Protein AF-0000000070181376 (afdb_homodimer)

Nearest PDB structures (foldseek):
  5iwz-assembly1_A  TM=5.258E-01  e=1.383E-08  Mus musculus
  4het-assembly1_A  TM=5.469E-01  e=3.187E+00  Bacteroides thetaiotaomicron VPI-5482
  6uz7-assembly1_Bo  TM=4.621E-01  e=2.803E+00  Kluyveromyces lactis
  8c3a-assembly2_CJ  TM=4.695E-01  e=4.684E+00  Candida albicans
  6xu8-assembly1_Co  TM=4.055E-01  e=6.456E+00  Drosophila melanogaster

Sequence (202 aa):
MTS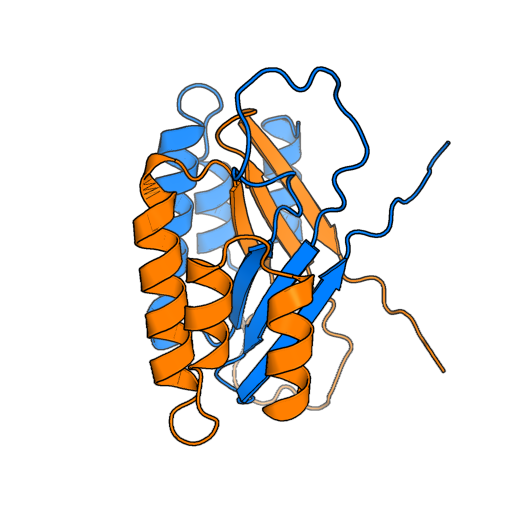EKQRRELAIQWFPMDFVSSAFKQIKDSEFETDCRKFLNQVNGMLGDKRRVFTYPCLSAALDKHELQMPADENLEECWIDFNVGSKSISFYVAADDEVGMTSEKQRRELAIQWFPMDFVSSAFKQIKDSEFETDCRKFLNQVNGMLGDKRRVFTYPCLSAALDKHELQMPADENLEECWIDFNVGSKSISFYVAADDEVG

pLDDT: mean 73.56, std 19.59, range [28.58, 95.44]

Structure (mmCIF, N/CA/C/O backbone):
data_AF-0000000070181376-model_v1
#
loop_
_entity.id
_entity.type
_entity.pdbx_description
1 polymer 'Synaptonemal complex protein 2'
#
loop_
_atom_site.group_PDB
_atom_site.id
_atom_site.type_symbol
_atom_site.label_atom_id
_atom_site.label_alt_id
_atom_site.label_comp_id
_atom_site.label_asym_id
_atom_site.label_entity_id
_atom_site.label_seq_id
_atom_site.pdbx_PDB_ins_code
_atom_site.Cartn_x
_atom_site.Cartn_y
_atom_site.Cartn_z
_atom_site.occupancy
_atom_site.B_iso_or_equiv
_atom_site.auth_seq_id
_atom_site.auth_comp_id
_atom_site.auth_asym_id
_atom_site.auth_atom_id
_atom_site.pdbx_PDB_model_num
ATOM 1 N N . MET A 1 1 ? -3.914 11.898 12.922 1 59.09 1 MET A N 1
ATOM 2 C CA . MET A 1 1 ? -3.074 12.805 12.141 1 59.09 1 MET A CA 1
AT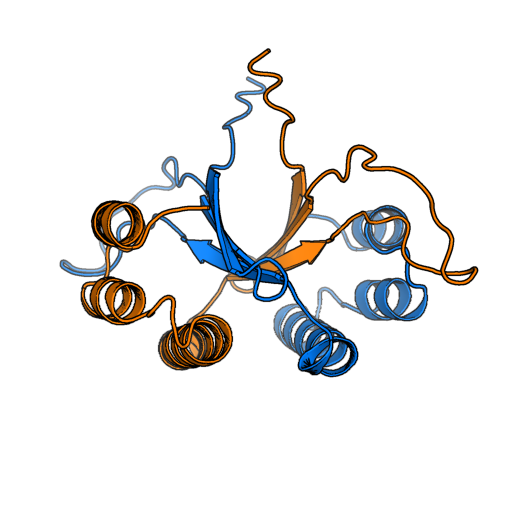OM 3 C C . MET A 1 1 ? -1.716 12.992 12.805 1 59.09 1 MET A C 1
ATOM 5 O O . MET A 1 1 ? -1.64 13.281 14 1 59.09 1 MET A O 1
ATOM 9 N N . THR A 1 2 ? -0.774 12.359 12.266 1 72.44 2 THR A N 1
ATOM 10 C CA . THR A 1 2 ? 0.521 12.492 12.922 1 72.44 2 THR A CA 1
ATOM 11 C C . THR A 1 2 ? 1.106 13.883 12.68 1 72.44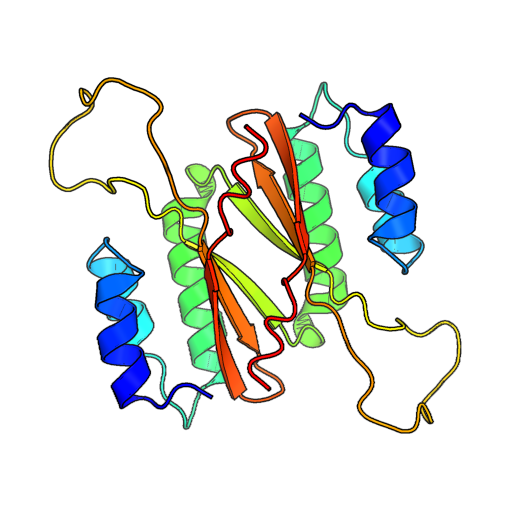 2 THR A C 1
ATOM 13 O O . THR A 1 2 ? 1.082 14.391 11.562 1 72.44 2 THR A O 1
ATOM 16 N N . SER A 1 3 ? 1.291 14.641 13.797 1 77.25 3 SER A N 1
ATOM 17 C CA . SER A 1 3 ? 1.948 15.945 13.719 1 77.25 3 SER A CA 1
ATOM 18 C C . SER A 1 3 ? 3.301 15.844 13.023 1 77.25 3 SER A C 1
ATOM 20 O O . SER A 1 3 ? 3.844 14.742 12.867 1 77.25 3 SER A O 1
ATOM 22 N N . GLU A 1 4 ? 3.693 17.047 12.555 1 78.62 4 GLU A N 1
ATOM 23 C CA . GLU A 1 4 ? 5.012 17.094 11.93 1 78.62 4 GLU A CA 1
ATOM 24 C C . GLU A 1 4 ? 6.086 16.531 12.859 1 78.62 4 GLU A C 1
ATOM 26 O O . GLU A 1 4 ? 6.988 15.82 12.414 1 78.62 4 GLU A O 1
ATOM 31 N N . LYS A 1 5 ? 6.062 16.953 14.211 1 80.12 5 LYS A N 1
ATOM 32 C CA . LYS A 1 5 ? 7.039 16.453 15.172 1 80.12 5 LYS A CA 1
ATOM 33 C C . LYS A 1 5 ? 6.969 14.93 15.281 1 80.12 5 LYS A C 1
ATOM 35 O O . LYS A 1 5 ? 7.996 14.258 15.289 1 80.12 5 LYS A O 1
ATOM 40 N N . GLN A 1 6 ? 5.848 14.383 15.328 1 82.38 6 GLN A N 1
ATOM 41 C CA . GLN A 1 6 ? 5.652 12.938 15.414 1 82.38 6 GLN A CA 1
ATOM 42 C C . GLN A 1 6 ? 6.172 12.234 14.164 1 82.38 6 GLN A C 1
ATOM 44 O O . GLN A 1 6 ? 6.77 11.164 14.258 1 82.38 6 GLN A O 1
ATOM 49 N N . ARG A 1 7 ? 5.984 12.93 13.102 1 84.62 7 ARG A N 1
ATOM 50 C CA . ARG A 1 7 ? 6.434 12.328 11.852 1 84.62 7 ARG A CA 1
ATOM 51 C C . ARG A 1 7 ? 7.953 12.203 11.812 1 84.62 7 ARG A C 1
ATOM 53 O O . ARG A 1 7 ? 8.484 11.219 11.289 1 84.62 7 ARG A O 1
ATOM 60 N N . ARG A 1 8 ? 8.648 13.164 12.367 1 83.25 8 ARG A N 1
ATOM 61 C CA . ARG A 1 8 ? 10.102 13.109 12.414 1 83.25 8 ARG A CA 1
ATOM 62 C C . ARG A 1 8 ? 10.578 11.914 13.242 1 83.25 8 ARG A C 1
ATOM 64 O O . ARG A 1 8 ? 11.5 11.203 12.844 1 83.25 8 ARG A O 1
ATOM 71 N N . GLU A 1 9 ? 9.977 11.695 14.328 1 82.81 9 GLU A N 1
ATOM 72 C CA . GLU A 1 9 ? 10.32 10.57 15.188 1 82.81 9 GLU A CA 1
ATOM 73 C C . GLU A 1 9 ? 10 9.234 14.523 1 82.81 9 GLU A C 1
ATOM 75 O O . GLU A 1 9 ? 10.781 8.289 14.594 1 82.81 9 GLU A O 1
ATOM 80 N N . LEU A 1 10 ? 8.898 9.234 13.867 1 81.75 10 LEU A N 1
ATOM 81 C CA . LEU A 1 10 ? 8.453 8.008 13.203 1 81.75 10 LEU A CA 1
ATOM 82 C C . LEU A 1 10 ? 9.336 7.695 12 1 81.75 10 LEU A C 1
ATOM 84 O O . LEU A 1 10 ? 9.609 6.527 11.711 1 81.75 10 LEU A O 1
ATOM 88 N N . ALA A 1 11 ? 9.75 8.719 11.289 1 82.88 11 ALA A N 1
ATOM 89 C CA . ALA A 1 11 ? 10.602 8.523 10.125 1 82.88 11 ALA A CA 1
ATOM 90 C C . ALA A 1 11 ? 11.828 7.68 10.469 1 82.88 11 ALA A C 1
ATOM 92 O O . ALA A 1 11 ? 12.18 6.758 9.734 1 82.88 11 ALA A O 1
ATOM 93 N N . ILE A 1 12 ? 12.406 7.941 11.547 1 75.69 12 ILE A N 1
ATOM 94 C CA . ILE A 1 12 ? 13.617 7.258 11.984 1 75.69 12 ILE A CA 1
ATOM 95 C C . ILE A 1 12 ? 13.305 5.797 12.297 1 75.69 12 ILE A C 1
ATOM 97 O O . ILE A 1 12 ? 14.094 4.906 11.984 1 75.69 12 ILE A O 1
ATOM 101 N N . GLN A 1 13 ? 12.211 5.523 12.789 1 76.31 13 GLN A N 1
ATOM 102 C CA . GLN A 1 13 ? 11.828 4.184 13.219 1 76.31 13 GLN A CA 1
ATOM 103 C C . GLN A 1 13 ? 11.391 3.328 12.031 1 76.31 13 GLN A C 1
ATOM 105 O O . GLN A 1 13 ? 11.688 2.131 11.984 1 76.31 13 GLN A O 1
ATOM 110 N N . TRP A 1 14 ? 10.797 3.977 11.078 1 77.38 14 TRP A N 1
ATOM 111 C CA . TRP A 1 14 ? 10.102 3.219 10.047 1 77.38 14 TRP A CA 1
ATOM 112 C C . TRP A 1 14 ? 10.922 3.158 8.766 1 77.38 14 TRP A C 1
ATOM 114 O O . TRP A 1 14 ? 10.648 2.334 7.887 1 77.38 14 TRP A O 1
ATOM 124 N N . PHE A 1 15 ? 11.867 4.098 8.695 1 80.19 15 PHE A N 1
ATOM 125 C CA . PHE A 1 15 ? 12.688 4.129 7.484 1 80.19 15 PHE A CA 1
ATOM 126 C C . PHE A 1 15 ? 14.164 3.98 7.824 1 80.19 15 PHE A C 1
ATOM 128 O O . PHE A 1 15 ? 14.852 4.973 8.07 1 80.19 15 PHE A O 1
ATOM 135 N N . PRO A 1 16 ? 14.633 2.732 7.711 1 73.19 16 PRO A N 1
ATOM 136 C CA . PRO A 1 16 ? 16.047 2.516 8.055 1 73.19 16 PRO A CA 1
ATOM 137 C C . PRO A 1 16 ? 17 3.195 7.074 1 73.19 16 PRO A C 1
ATOM 139 O O . PRO A 1 16 ? 18.156 3.471 7.422 1 73.19 16 PRO A O 1
ATOM 142 N N . MET A 1 17 ? 16.625 3.385 5.891 1 76.88 17 MET A N 1
ATOM 143 C CA . MET A 1 17 ? 17.469 4.062 4.914 1 76.88 17 MET A CA 1
ATOM 144 C C . MET A 1 17 ? 17.438 5.574 5.113 1 76.88 17 MET A C 1
ATOM 146 O O . MET A 1 17 ? 16.359 6.18 5.066 1 76.88 17 MET A O 1
ATOM 150 N N . ASP A 1 18 ? 18.656 6.113 5.312 1 81 18 ASP A N 1
ATOM 151 C CA . ASP A 1 18 ? 18.766 7.535 5.633 1 81 18 ASP A CA 1
ATOM 152 C C . ASP A 1 18 ? 18.094 8.391 4.559 1 81 18 ASP A C 1
ATOM 154 O O . ASP A 1 18 ? 17.438 9.383 4.871 1 81 18 ASP A O 1
ATOM 158 N N . PHE A 1 19 ? 18.328 8 3.346 1 83.38 19 PHE A N 1
ATOM 159 C CA . PHE A 1 19 ? 17.797 8.797 2.25 1 83.38 19 PHE A CA 1
ATOM 160 C C . PHE A 1 19 ? 16.281 8.836 2.295 1 83.38 19 PHE A C 1
ATOM 162 O O . PHE A 1 19 ? 15.664 9.891 2.096 1 83.38 19 PHE A O 1
ATOM 169 N N . VAL A 1 20 ? 15.68 7.727 2.648 1 85.5 20 VAL A N 1
ATOM 170 C CA . VAL A 1 20 ? 14.219 7.645 2.717 1 85.5 20 VAL A CA 1
ATOM 171 C C . VAL A 1 20 ? 13.719 8.406 3.939 1 85.5 20 VAL A C 1
ATOM 173 O O . VAL A 1 20 ? 12.758 9.172 3.85 1 85.5 20 VAL A O 1
ATOM 176 N N . SER A 1 21 ? 14.422 8.195 5.016 1 87.75 21 SER A N 1
ATOM 177 C CA . SER A 1 21 ? 14.062 8.891 6.246 1 87.75 21 SER A CA 1
ATOM 178 C C . SER A 1 21 ? 14.117 10.406 6.062 1 87.75 21 SER A C 1
ATOM 180 O O . SER A 1 21 ? 13.203 11.117 6.465 1 87.75 21 SER A O 1
ATOM 182 N N . SER A 1 22 ? 15.102 10.867 5.477 1 89.62 22 SER A N 1
ATOM 183 C CA . SER A 1 22 ? 15.281 12.297 5.246 1 89.62 22 SER A CA 1
ATOM 184 C C . SER A 1 22 ? 14.203 12.844 4.32 1 89.62 22 SER A C 1
ATOM 186 O O . SER A 1 22 ? 13.664 13.93 4.559 1 89.62 22 SER A O 1
ATOM 188 N N . ALA A 1 23 ? 13.922 12.164 3.229 1 91.06 23 ALA A N 1
ATOM 189 C CA . ALA A 1 23 ? 12.875 12.578 2.301 1 91.06 23 ALA A CA 1
ATOM 190 C C . ALA A 1 23 ? 11.516 12.648 3 1 91.06 23 ALA A C 1
ATOM 192 O O . ALA A 1 23 ? 10.734 13.57 2.762 1 91.06 23 ALA A O 1
ATOM 193 N N . PHE A 1 24 ? 11.242 11.719 3.877 1 91.94 24 PHE A N 1
ATOM 194 C CA . PHE A 1 24 ? 9.984 11.672 4.617 1 91.94 24 PHE A CA 1
ATOM 195 C C . PHE A 1 24 ? 9.852 12.891 5.527 1 91.94 24 PHE A C 1
ATOM 197 O O . PHE A 1 24 ? 8.773 13.477 5.641 1 91.94 24 PHE A O 1
ATOM 204 N N . LYS A 1 25 ? 10.898 13.258 6.145 1 92.56 25 LYS A N 1
ATOM 205 C CA . LYS A 1 25 ? 10.906 14.375 7.09 1 92.56 25 LYS A CA 1
ATOM 206 C C . LYS A 1 25 ? 10.648 15.703 6.379 1 92.56 25 LYS A C 1
ATOM 208 O O . LYS A 1 25 ? 10.32 16.703 7.02 1 92.56 25 LYS A O 1
ATOM 213 N N . GLN A 1 26 ? 10.789 15.688 5.109 1 93.06 26 GLN A N 1
ATOM 214 C CA . GLN A 1 26 ? 10.656 16.922 4.344 1 93.06 26 GLN A CA 1
ATOM 215 C C . GLN A 1 26 ? 9.195 17.188 3.992 1 93.06 26 GLN A C 1
ATOM 217 O O . GLN A 1 26 ? 8.867 18.266 3.471 1 93.06 26 GLN A O 1
ATOM 222 N N . ILE A 1 27 ? 8.336 16.344 4.297 1 94.75 27 ILE A N 1
ATOM 223 C CA . ILE A 1 27 ? 6.922 16.547 4.016 1 94.75 27 ILE A CA 1
ATOM 224 C C . ILE A 1 27 ? 6.359 17.625 4.93 1 94.75 27 ILE A C 1
ATOM 226 O O . ILE A 1 27 ? 6.363 17.484 6.152 1 94.75 27 ILE A O 1
ATOM 230 N N . LYS A 1 28 ? 5.91 18.734 4.301 1 92.69 28 LYS A N 1
ATOM 231 C CA . LYS A 1 28 ? 5.367 19.859 5.047 1 92.69 28 LYS A CA 1
ATOM 232 C C . LYS A 1 28 ? 3.842 19.797 5.098 1 92.69 28 LYS A C 1
ATOM 234 O O . LYS A 1 28 ? 3.195 19.453 4.109 1 92.69 28 LYS A O 1
ATOM 239 N N . ASP A 1 29 ? 3.229 20.297 6.25 1 92.31 29 ASP A N 1
ATOM 240 C CA . ASP A 1 29 ? 1.776 20.344 6.398 1 92.31 29 ASP A CA 1
ATOM 241 C C . ASP A 1 29 ? 1.152 21.281 5.367 1 92.31 29 ASP A C 1
ATOM 243 O O . ASP A 1 29 ? 0.063 21.016 4.855 1 92.31 29 ASP A O 1
ATOM 247 N N . SER A 1 30 ? 1.846 22.359 5.066 1 93.69 30 SER A N 1
ATOM 248 C CA . SER A 1 30 ? 1.324 23.375 4.16 1 93.69 30 SER A CA 1
ATOM 249 C C . SER A 1 30 ? 1.3 22.875 2.721 1 93.69 30 SER A C 1
ATOM 251 O O . SER A 1 30 ? 0.541 23.375 1.891 1 93.69 30 SER A O 1
ATOM 253 N N . GLU A 1 31 ? 2.111 21.922 2.359 1 95.44 31 GLU A N 1
ATOM 254 C CA . GLU A 1 31 ? 2.203 21.297 1.038 1 95.44 31 GLU A CA 1
ATOM 255 C C . GLU A 1 31 ? 2.035 19.781 1.12 1 95.44 31 GLU A C 1
ATOM 257 O O . GLU A 1 31 ? 2.727 19.047 0.423 1 95.44 31 GLU A O 1
ATOM 262 N N . PHE A 1 32 ? 1.136 19.375 1.972 1 93 32 PHE A N 1
ATOM 263 C CA . PHE A 1 32 ? 1.068 17.969 2.371 1 93 32 PHE A CA 1
ATOM 264 C C . PHE A 1 32 ? 0.865 17.078 1.156 1 93 32 PHE A C 1
ATOM 266 O O . PHE A 1 32 ? 1.631 16.125 0.939 1 93 32 PHE A O 1
ATOM 273 N N . GLU A 1 33 ? -0.141 17.328 0.35 1 92.31 33 GLU A N 1
ATOM 274 C CA . GLU A 1 33 ? -0.456 16.484 -0.793 1 92.31 33 GLU A CA 1
ATOM 275 C C . GLU A 1 33 ? 0.713 16.406 -1.772 1 92.31 33 GLU A C 1
ATOM 277 O O . GLU A 1 33 ? 1.156 15.328 -2.146 1 92.31 33 GLU A O 1
ATOM 282 N N . THR A 1 34 ? 1.204 17.562 -2.219 1 94.69 34 THR A N 1
ATOM 283 C CA . THR A 1 34 ? 2.289 17.641 -3.191 1 94.69 34 THR A CA 1
ATOM 284 C C . THR A 1 34 ? 3.547 16.953 -2.656 1 94.69 34 THR A C 1
ATOM 286 O O . THR A 1 34 ? 4.199 16.188 -3.369 1 94.69 34 THR A O 1
ATOM 289 N N . ASP A 1 35 ? 3.832 17.203 -1.416 1 94.94 35 ASP A N 1
ATOM 290 C CA . ASP A 1 35 ? 5.055 16.641 -0.839 1 94.94 35 ASP A CA 1
ATOM 291 C C . ASP A 1 35 ? 4.93 15.133 -0.644 1 94.94 35 ASP A C 1
ATOM 293 O O . ASP A 1 35 ? 5.91 14.398 -0.798 1 94.94 35 ASP A O 1
ATOM 297 N N . CYS A 1 36 ? 3.729 14.656 -0.271 1 93.25 36 CYS A N 1
ATOM 298 C CA . CYS A 1 36 ? 3.531 13.211 -0.199 1 93.25 36 CYS A CA 1
ATOM 299 C C . CYS A 1 36 ? 3.762 12.562 -1.558 1 93.25 36 CYS A C 1
ATOM 301 O O . CYS A 1 36 ? 4.441 11.539 -1.653 1 93.25 36 CYS A O 1
ATOM 303 N N . ARG A 1 37 ? 3.18 13.133 -2.633 1 90.81 37 ARG A N 1
ATOM 304 C CA . ARG A 1 37 ? 3.357 12.594 -3.977 1 90.81 37 ARG A CA 1
ATOM 305 C C . ARG A 1 37 ? 4.828 12.609 -4.383 1 90.81 37 ARG A C 1
ATOM 307 O O . ARG A 1 37 ? 5.328 11.648 -4.965 1 90.81 37 ARG A O 1
ATOM 314 N N . LYS A 1 38 ? 5.527 13.648 -4.125 1 93.56 38 LYS A N 1
ATOM 315 C CA . LYS A 1 38 ? 6.953 13.734 -4.422 1 93.56 38 LYS A CA 1
ATOM 316 C C . LYS A 1 38 ? 7.738 12.641 -3.703 1 93.56 38 LYS A C 1
ATOM 318 O O . LYS A 1 38 ? 8.57 11.969 -4.309 1 93.56 38 LYS A O 1
ATOM 323 N N . PHE A 1 39 ? 7.555 12.469 -2.418 1 92.81 39 PHE A N 1
ATOM 324 C CA . PHE A 1 39 ? 8.203 11.438 -1.615 1 92.81 39 PHE A CA 1
ATOM 325 C C . PHE A 1 39 ? 7.996 10.055 -2.229 1 92.81 39 PHE A C 1
ATOM 327 O O . PHE A 1 39 ? 8.961 9.32 -2.445 1 92.81 39 PHE A O 1
ATOM 334 N N . LEU A 1 40 ? 6.734 9.773 -2.564 1 89.81 40 LEU A N 1
ATOM 335 C CA . LEU A 1 40 ? 6.383 8.453 -3.074 1 89.81 40 LEU A CA 1
ATOM 336 C C . LEU A 1 40 ? 7.008 8.219 -4.445 1 89.81 40 LEU A C 1
ATOM 338 O O . LEU A 1 40 ? 7.504 7.125 -4.727 1 89.81 40 LEU A O 1
ATOM 342 N N . ASN A 1 41 ? 6.945 9.219 -5.211 1 88.06 41 ASN A N 1
ATOM 343 C CA . ASN A 1 41 ? 7.578 9.102 -6.52 1 88.06 41 ASN A CA 1
ATOM 344 C C . ASN A 1 41 ? 9.086 8.891 -6.398 1 88.06 41 ASN A C 1
ATOM 346 O O . ASN A 1 41 ? 9.672 8.109 -7.152 1 88.06 41 ASN A O 1
ATOM 350 N N . GLN A 1 42 ? 9.68 9.625 -5.52 1 87.25 42 GLN A N 1
ATOM 351 C CA . GLN A 1 42 ? 11.117 9.516 -5.305 1 87.25 42 GLN A CA 1
ATOM 352 C C . GLN A 1 42 ? 11.5 8.117 -4.82 1 87.25 42 GLN A C 1
ATOM 354 O O . GLN A 1 42 ? 12.398 7.488 -5.375 1 87.25 42 GLN A O 1
ATOM 359 N N . VAL A 1 43 ? 10.875 7.633 -3.811 1 84.38 43 VAL A N 1
ATOM 360 C CA . VAL A 1 43 ? 11.258 6.355 -3.215 1 84.38 43 VAL A CA 1
ATOM 361 C C . VAL A 1 43 ? 10.898 5.215 -4.164 1 84.38 43 VAL A C 1
ATOM 363 O O . VAL A 1 43 ? 11.617 4.211 -4.238 1 84.38 43 VAL A O 1
ATOM 366 N N . ASN A 1 44 ? 9.742 5.352 -4.867 1 80.88 44 ASN A N 1
ATOM 367 C CA . ASN A 1 44 ? 9.398 4.348 -5.871 1 80.88 44 ASN A CA 1
ATOM 368 C C . ASN A 1 44 ? 10.414 4.324 -7.008 1 80.88 44 ASN A C 1
ATOM 370 O O . ASN A 1 44 ? 10.758 3.256 -7.523 1 80.88 44 ASN A O 1
ATOM 374 N N . GLY A 1 45 ? 10.828 5.484 -7.43 1 78.75 45 GLY A N 1
ATOM 375 C CA . GLY A 1 45 ? 11.836 5.582 -8.469 1 78.75 45 GLY A CA 1
ATOM 376 C C . GLY A 1 45 ? 13.172 4.988 -8.07 1 78.75 45 GLY A C 1
ATOM 377 O O . GLY A 1 45 ? 13.844 4.34 -8.875 1 78.75 45 GLY A O 1
ATOM 378 N N . MET A 1 46 ? 13.516 5.191 -6.895 1 75.38 46 MET A N 1
ATOM 379 C CA . MET A 1 46 ? 14.789 4.699 -6.379 1 75.38 46 MET A CA 1
ATOM 380 C C . MET A 1 46 ? 14.773 3.18 -6.254 1 75.38 46 MET A C 1
ATOM 382 O O . MET A 1 46 ? 15.773 2.518 -6.551 1 75.38 46 MET A O 1
ATOM 386 N N . LEU A 1 47 ? 13.633 2.588 -5.824 1 70 47 LEU A N 1
ATOM 387 C CA . LEU A 1 47 ? 13.547 1.149 -5.594 1 70 47 LEU A CA 1
ATOM 388 C C . LEU A 1 47 ? 13.039 0.431 -6.84 1 70 47 LEU A C 1
ATOM 390 O O . LEU A 1 47 ? 13.273 -0.768 -7.008 1 70 47 LEU A O 1
ATOM 394 N N . GLY A 1 48 ? 12.32 1.168 -7.738 1 62.38 48 GLY A N 1
ATOM 395 C CA . GLY A 1 48 ? 11.531 0.752 -8.883 1 62.38 48 GLY A CA 1
ATOM 396 C C . GLY A 1 48 ? 11.953 -0.596 -9.445 1 62.38 48 GLY A C 1
ATOM 397 O O . GLY A 1 48 ? 11.188 -1.561 -9.383 1 62.38 48 GLY A O 1
ATOM 398 N N . ASP A 1 49 ? 13.078 -0.662 -10.062 1 65.12 49 ASP A N 1
ATOM 399 C CA . ASP A 1 49 ? 13.391 -1.952 -10.672 1 65.12 49 ASP A CA 1
ATOM 400 C C . ASP A 1 49 ? 13.734 -2.99 -9.602 1 65.12 49 ASP A C 1
ATOM 402 O O . ASP A 1 49 ? 13.633 -4.195 -9.844 1 65.12 49 ASP A O 1
ATOM 406 N N . LYS A 1 50 ? 14.031 -2.52 -8.477 1 69.38 50 LYS A N 1
ATOM 407 C CA . LYS A 1 50 ? 14.469 -3.434 -7.426 1 69.38 50 LYS A CA 1
ATOM 408 C C . LYS A 1 50 ? 13.344 -3.695 -6.422 1 69.38 50 LYS A C 1
ATOM 410 O O . LYS A 1 50 ? 13.445 -4.605 -5.598 1 69.38 50 LYS A O 1
ATOM 415 N N . ARG A 1 51 ? 12.352 -2.971 -6.625 1 75.56 51 ARG A N 1
ATOM 416 C CA . ARG A 1 51 ? 11.234 -3.166 -5.703 1 75.56 51 ARG A CA 1
ATOM 417 C C . ARG A 1 51 ? 10.492 -4.461 -6.012 1 75.56 51 ARG A C 1
ATOM 419 O O . ARG A 1 51 ? 10.078 -4.691 -7.148 1 75.56 51 ARG A O 1
ATOM 426 N N . ARG A 1 52 ? 10.43 -5.246 -4.895 1 81.56 52 ARG A N 1
ATOM 427 C CA . ARG A 1 52 ? 9.805 -6.551 -5.098 1 81.56 52 ARG A CA 1
ATOM 428 C C . ARG A 1 52 ? 8.375 -6.566 -4.578 1 81.56 52 ARG A C 1
ATOM 430 O O . ARG A 1 52 ? 7.578 -7.422 -4.969 1 81.56 52 ARG A O 1
ATOM 437 N N . VAL A 1 53 ? 8.047 -5.559 -3.631 1 85.94 53 VAL A N 1
ATOM 438 C CA . VAL A 1 53 ? 6.707 -5.562 -3.047 1 85.94 53 VAL A CA 1
ATOM 439 C C . VAL A 1 53 ? 6.008 -4.238 -3.346 1 85.94 53 VAL A C 1
ATOM 441 O O . VAL A 1 53 ? 6.605 -3.168 -3.205 1 85.94 53 VAL A O 1
ATOM 444 N N . PHE A 1 54 ? 4.754 -4.289 -3.869 1 87.5 54 PHE A N 1
ATOM 445 C CA . PHE A 1 54 ? 3.844 -3.17 -4.078 1 87.5 54 PHE A CA 1
ATOM 446 C C . PHE A 1 54 ? 2.557 -3.367 -3.283 1 87.5 54 PHE A C 1
ATOM 448 O O . PHE A 1 54 ? 2.014 -4.473 -3.238 1 87.5 54 PHE A O 1
ATOM 455 N N . THR A 1 55 ? 2.229 -2.256 -2.613 1 87.62 55 THR A N 1
ATOM 456 C CA . THR A 1 55 ? 1.018 -2.367 -1.808 1 87.62 55 THR A CA 1
ATOM 457 C C . THR A 1 55 ? -0.106 -1.521 -2.398 1 87.62 55 THR A C 1
ATOM 459 O O . THR A 1 55 ? 0.124 -0.389 -2.83 1 87.62 55 THR A O 1
ATOM 462 N N . TYR A 1 56 ? -1.265 -2.104 -2.441 1 88 56 TYR A N 1
ATOM 463 C CA . TYR A 1 56 ? -2.482 -1.428 -2.877 1 88 56 TYR A CA 1
ATOM 464 C C . TYR A 1 56 ? -3.504 -1.363 -1.749 1 88 56 TYR A C 1
ATOM 466 O O . TYR A 1 56 ? -3.91 -2.396 -1.211 1 88 56 TYR A O 1
ATOM 474 N N . PRO A 1 57 ? -3.783 -0.088 -1.454 1 84.06 57 PRO A N 1
ATOM 475 C CA . PRO A 1 57 ? -4.828 0.024 -0.436 1 84.06 57 PRO A CA 1
ATOM 476 C C . PRO A 1 57 ? -6.227 -0.258 -0.989 1 84.06 57 PRO A C 1
ATOM 478 O O . PRO A 1 57 ? -6.602 0.284 -2.031 1 84.06 57 PRO A O 1
ATOM 481 N N . CYS A 1 58 ? -6.84 -1.371 -0.439 1 72.81 58 CYS A N 1
ATOM 482 C CA . CYS A 1 58 ? -8.211 -1.699 -0.819 1 72.81 58 CYS A CA 1
ATOM 483 C C . CYS A 1 58 ? -9.211 -1.011 0.101 1 72.81 58 CYS A C 1
ATOM 485 O O . CYS A 1 58 ? -9.117 -1.124 1.324 1 72.81 58 CYS A O 1
ATOM 487 N N . LEU A 1 59 ? -9.516 0.249 -0.162 1 56.59 59 LEU A N 1
ATOM 488 C CA . LEU A 1 59 ? -10.5 0.92 0.684 1 56.59 59 LEU A CA 1
ATOM 489 C C . LEU A 1 59 ? -11.875 0.291 0.519 1 56.59 59 LEU A C 1
ATOM 491 O O . LEU A 1 59 ? -12.367 0.14 -0.604 1 56.59 59 LEU A O 1
ATOM 495 N N . SER A 1 60 ? -12.039 -0.827 1.226 1 50.5 60 SER A N 1
ATOM 496 C CA . SER A 1 60 ? -13.406 -1.341 1.192 1 50.5 60 SER A CA 1
ATOM 497 C C . SER A 1 60 ? -14.422 -0.205 1.198 1 50.5 60 SER A C 1
ATOM 499 O O . SER A 1 60 ? -14.703 0.383 2.246 1 50.5 60 SER A O 1
ATOM 501 N N . ALA A 1 61 ? -14.031 0.802 0.637 1 44.78 61 ALA A N 1
ATOM 502 C CA . ALA A 1 61 ? -15.188 1.696 0.642 1 44.78 61 ALA A CA 1
ATOM 503 C C . ALA A 1 61 ? -16.422 1.006 0.057 1 44.78 61 ALA A C 1
ATOM 505 O O . ALA A 1 61 ? -16.297 0.004 -0.651 1 44.78 61 ALA A O 1
ATOM 506 N N . ALA A 1 62 ? -17.75 1.493 0.35 1 43.16 62 ALA A N 1
ATOM 507 C CA . ALA A 1 62 ? -18.953 1.627 -0.475 1 43.16 62 ALA A CA 1
ATOM 508 C C . ALA A 1 62 ? -18.594 1.983 -1.914 1 43.16 62 ALA A C 1
ATOM 510 O O . ALA A 1 62 ? -18.391 3.156 -2.236 1 43.16 62 ALA A O 1
ATOM 511 N N . LEU A 1 63 ? -17.656 1.784 -2.635 1 40.16 63 LEU A N 1
ATOM 512 C CA . LEU A 1 63 ? -17.469 2.094 -4.047 1 40.16 63 LEU A CA 1
ATOM 513 C C . LEU A 1 63 ? -18.812 2.322 -4.734 1 40.16 63 LEU A C 1
ATOM 515 O O . LEU A 1 63 ? -19.828 1.791 -4.297 1 40.16 63 LEU A O 1
ATOM 519 N N . ASP A 1 64 ? -18.891 3.053 -6.117 1 40.06 64 ASP A N 1
ATOM 520 C CA . ASP A 1 64 ? -20.016 3.701 -6.773 1 40.06 64 ASP A CA 1
ATOM 521 C C . ASP A 1 64 ? -21.109 2.693 -7.098 1 40.06 64 ASP A C 1
ATOM 523 O O . ASP A 1 64 ? -21.984 2.961 -7.934 1 40.06 64 ASP A O 1
ATOM 527 N N . LYS A 1 65 ? -21.531 1.592 -7.324 1 39.03 65 LYS A N 1
ATOM 528 C CA . LYS A 1 65 ? -22.766 1.778 -8.078 1 39.03 65 LYS A CA 1
ATOM 529 C C . LYS A 1 65 ? -23.484 3.055 -7.645 1 39.03 65 LYS A C 1
ATOM 531 O O . LYS A 1 65 ? -23.984 3.811 -8.484 1 39.03 65 LYS A O 1
ATOM 536 N N . HIS A 1 66 ? -24.734 3.219 -6.738 1 35.06 66 HIS A N 1
ATOM 537 C CA . HIS A 1 66 ? -25.578 4.363 -6.422 1 35.06 66 HIS A CA 1
ATOM 538 C C . HIS A 1 66 ? -24.75 5.535 -5.91 1 35.06 66 HIS A C 1
ATOM 540 O O . HIS A 1 66 ? -23.641 5.348 -5.418 1 35.06 66 HIS A O 1
ATOM 546 N N . GLU A 1 67 ? -25.406 7.082 -6.027 1 34.22 67 GLU A N 1
ATOM 547 C CA . GLU A 1 67 ? -25.125 8.422 -5.527 1 34.22 67 GLU A CA 1
ATOM 548 C C . GLU A 1 67 ? -24.203 8.375 -4.316 1 34.22 67 GLU A C 1
ATOM 550 O O . GLU A 1 67 ? -24.109 7.344 -3.641 1 34.22 67 GL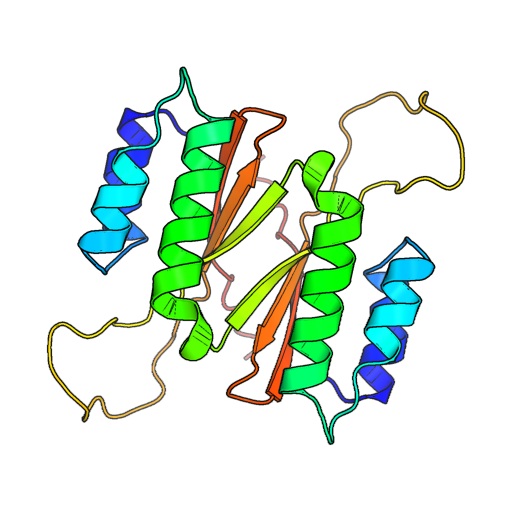U A O 1
ATOM 555 N N . LEU A 1 68 ? -23.828 9.852 -3.727 1 36.09 68 LEU A N 1
ATOM 556 C CA . LEU A 1 68 ? -23.594 10.914 -2.746 1 36.09 68 LEU A CA 1
ATOM 557 C C . LEU A 1 68 ? -23.969 10.445 -1.345 1 36.09 68 LEU A C 1
ATOM 559 O O . LEU A 1 68 ? -23.547 11.031 -0.351 1 36.09 68 LEU A O 1
ATOM 563 N N . GLN A 1 69 ? -25.297 10.188 -1.299 1 32.66 69 GLN A N 1
ATOM 564 C CA . GLN A 1 69 ? -25.891 10.57 -0.028 1 32.66 69 GLN A CA 1
ATOM 565 C C . GLN A 1 69 ? -25.297 9.773 1.129 1 32.66 69 GLN A C 1
ATOM 567 O O . GLN A 1 69 ? -25.938 9.617 2.172 1 32.66 69 GLN A O 1
ATOM 572 N N . MET A 1 70 ? -24.766 8.75 0.741 1 32.81 70 MET A N 1
ATOM 573 C CA . MET A 1 70 ? -24.828 8.055 2.02 1 32.81 70 MET A CA 1
ATOM 574 C C . MET A 1 70 ? -24.188 8.883 3.125 1 32.81 70 MET A C 1
ATOM 576 O O . MET A 1 70 ? -23.125 9.477 2.922 1 32.81 70 MET A O 1
ATOM 580 N N . PRO A 1 71 ? -24.906 9.258 4.113 1 35.03 71 PRO A N 1
ATOM 581 C CA . PRO A 1 71 ? -24.453 9.883 5.355 1 35.03 71 PRO A CA 1
ATOM 582 C C . PRO A 1 71 ? -23.047 9.438 5.758 1 35.03 71 PRO A C 1
ATOM 584 O O . PRO A 1 71 ? -22.484 8.523 5.145 1 35.03 71 PRO A O 1
ATOM 587 N N . ALA A 1 72 ? -23.031 8.922 7.07 1 36.12 72 ALA A N 1
ATOM 588 C CA . ALA A 1 72 ? -22.156 8.898 8.242 1 36.12 72 ALA A CA 1
ATOM 589 C C . ALA A 1 72 ? -20.891 8.102 7.965 1 36.12 72 ALA A C 1
ATOM 591 O O . ALA A 1 72 ? -20.859 7.258 7.062 1 36.12 72 ALA A O 1
ATOM 592 N N . ASP A 1 73 ? -19.688 8.086 8.672 1 40.38 73 ASP A N 1
ATOM 593 C CA . ASP A 1 73 ? -18.375 7.84 9.266 1 40.38 73 ASP A CA 1
ATOM 594 C C . ASP A 1 73 ? -18.062 6.344 9.305 1 40.38 73 ASP A C 1
ATOM 596 O O . ASP A 1 73 ? -17.203 5.906 10.07 1 40.38 73 ASP A O 1
ATOM 600 N N . GLU A 1 74 ? -19.047 5.438 8.906 1 43.53 74 GLU A N 1
ATOM 601 C CA . GLU A 1 74 ? -18.859 4.234 9.711 1 43.53 74 GLU A CA 1
ATOM 602 C C . GLU A 1 74 ? -17.484 3.613 9.461 1 43.53 74 GLU A C 1
ATOM 604 O O . GLU A 1 74 ? -16.766 4.023 8.547 1 43.53 74 GLU A O 1
ATOM 609 N N . ASN A 1 75 ? -17.312 2.035 9.648 1 47.97 75 ASN A N 1
ATOM 610 C CA . ASN A 1 75 ? -16.234 1.095 9.953 1 47.97 75 ASN A CA 1
ATOM 611 C C . ASN A 1 75 ? -15.406 0.768 8.719 1 47.97 75 ASN A C 1
ATOM 613 O O . ASN A 1 75 ? -15.578 -0.295 8.117 1 47.97 75 ASN A O 1
ATOM 617 N N . LEU A 1 76 ? -15.078 1.616 8.039 1 50.59 76 LEU A N 1
ATOM 618 C CA . LEU A 1 76 ? -14.227 1.246 6.914 1 50.59 76 LEU A CA 1
ATOM 619 C C . LEU A 1 76 ? -13.023 0.433 7.391 1 50.59 76 LEU A C 1
ATOM 621 O O . LEU A 1 76 ? -12.305 0.856 8.297 1 50.59 76 LEU A O 1
ATOM 625 N N . GLU A 1 77 ? -13.203 -0.854 7.195 1 61.47 77 GLU A N 1
ATOM 626 C CA . GLU A 1 77 ? -12.023 -1.68 7.426 1 61.47 77 GLU A CA 1
ATOM 627 C C . GLU A 1 77 ? -10.953 -1.413 6.371 1 61.47 77 GLU A C 1
ATOM 629 O O . GLU A 1 77 ? -11.266 -1.241 5.191 1 61.47 77 GLU A O 1
ATOM 634 N N . GLU A 1 78 ? -9.797 -1.003 6.883 1 72.06 78 GLU A N 1
ATOM 635 C CA . GLU A 1 78 ? -8.656 -0.823 5.984 1 72.06 78 GLU A CA 1
ATOM 636 C C . GLU A 1 78 ? -8.047 -2.164 5.586 1 72.06 78 GLU A C 1
ATOM 638 O O . GLU A 1 78 ? -7.867 -3.043 6.434 1 72.06 78 GLU A O 1
ATOM 643 N N . CYS A 1 79 ? -8.133 -2.434 4.305 1 81.31 79 CYS A N 1
ATOM 644 C CA . CYS A 1 79 ? -7.516 -3.645 3.771 1 81.31 79 CYS A CA 1
ATOM 645 C C . CYS A 1 79 ? -6.398 -3.305 2.795 1 81.31 79 CYS A C 1
ATOM 647 O O . CYS A 1 79 ? -6.375 -2.213 2.225 1 81.31 79 CYS A O 1
ATOM 649 N N . TRP A 1 80 ? -5.395 -4.156 2.801 1 85.75 80 TRP A N 1
ATOM 650 C CA . TRP A 1 80 ? -4.25 -3.988 1.909 1 85.75 80 TRP A CA 1
ATOM 651 C C . TRP A 1 80 ? -3.977 -5.27 1.129 1 85.75 80 TRP A C 1
ATOM 653 O O . TRP A 1 80 ? -4.203 -6.371 1.633 1 85.75 80 TRP A O 1
ATOM 663 N N . ILE A 1 81 ? -3.539 -5.09 -0.065 1 88.81 81 ILE A N 1
ATOM 664 C CA . ILE A 1 81 ? -3.049 -6.195 -0.885 1 88.81 81 ILE A CA 1
ATOM 665 C C . ILE A 1 81 ? -1.584 -5.961 -1.245 1 88.81 81 ILE A C 1
ATOM 667 O O . ILE A 1 81 ? -1.229 -4.902 -1.77 1 88.81 81 ILE A O 1
ATOM 671 N N . ASP A 1 82 ? -0.743 -6.941 -0.855 1 87.62 82 ASP A N 1
ATOM 672 C CA . ASP A 1 82 ? 0.67 -6.871 -1.215 1 87.62 82 ASP A CA 1
ATOM 673 C C . ASP A 1 82 ? 0.98 -7.777 -2.402 1 87.62 82 ASP A C 1
ATOM 675 O O . ASP A 1 82 ? 0.678 -8.977 -2.373 1 87.62 82 ASP A O 1
ATOM 679 N N . PHE A 1 83 ? 1.511 -7.156 -3.457 1 90.31 83 PHE A N 1
ATOM 680 C CA . PHE A 1 83 ? 2.02 -7.898 -4.605 1 90.31 83 PHE A CA 1
ATOM 681 C C . PHE A 1 83 ? 3.525 -8.102 -4.496 1 90.31 83 PHE A C 1
ATOM 683 O O . PHE A 1 83 ? 4.297 -7.145 -4.594 1 90.31 83 PHE A O 1
ATOM 690 N N . ASN A 1 84 ? 3.965 -9.352 -4.195 1 87.62 84 ASN A N 1
ATOM 691 C CA . ASN A 1 84 ? 5.387 -9.68 -4.137 1 87.62 84 ASN A CA 1
ATOM 692 C C . ASN A 1 84 ? 5.871 -10.32 -5.434 1 87.62 84 ASN A C 1
ATOM 694 O O . ASN A 1 84 ? 5.703 -11.523 -5.633 1 87.62 84 ASN A O 1
ATOM 698 N N . VAL A 1 85 ? 6.527 -9.531 -6.219 1 87.94 85 VAL A N 1
ATOM 699 C CA . VAL A 1 85 ? 6.949 -10.031 -7.523 1 87.94 85 VAL A CA 1
ATOM 700 C C . VAL A 1 85 ? 8.188 -10.906 -7.363 1 87.94 85 VAL A C 1
ATOM 702 O O . VAL A 1 85 ? 8.469 -11.758 -8.211 1 87.94 85 VAL A O 1
ATOM 705 N N . GLY A 1 86 ? 8.883 -10.68 -6.309 1 84.69 86 GLY A N 1
ATOM 706 C CA . GLY A 1 86 ? 10.031 -11.523 -6.027 1 84.69 86 GLY A CA 1
ATOM 707 C C . GLY A 1 86 ? 9.656 -12.969 -5.754 1 84.69 86 GLY A C 1
ATOM 708 O O . GLY A 1 86 ? 10.156 -13.883 -6.414 1 84.69 86 GLY A O 1
ATOM 709 N N . SER A 1 87 ? 8.797 -13.164 -4.848 1 83.56 87 SER A N 1
ATOM 710 C CA . SER A 1 87 ? 8.336 -14.5 -4.48 1 83.56 87 SER A CA 1
ATOM 711 C C . SER A 1 87 ? 7.145 -14.922 -5.328 1 83.56 87 SER A C 1
ATOM 713 O O . SER A 1 87 ? 6.66 -16.047 -5.207 1 83.56 87 SER A O 1
ATOM 715 N N . LYS A 1 88 ? 6.652 -14.07 -6.184 1 88.38 88 LYS A N 1
ATOM 716 C CA . LYS A 1 88 ? 5.48 -14.32 -7.02 1 88.38 88 LYS A CA 1
ATOM 717 C C . LYS A 1 88 ? 4.277 -14.727 -6.172 1 88.38 88 LYS A C 1
ATOM 719 O O . LYS A 1 88 ? 3.662 -15.766 -6.418 1 88.38 88 LYS A O 1
ATOM 724 N N . SER A 1 89 ? 3.977 -13.836 -5.242 1 87.81 89 SER A N 1
ATOM 725 C CA . SER A 1 89 ? 2.873 -14.109 -4.328 1 87.81 89 SER A CA 1
ATOM 726 C C . SER A 1 89 ? 2.078 -12.844 -4.023 1 87.81 89 SER A C 1
ATOM 728 O O . SER A 1 89 ? 2.611 -11.734 -4.105 1 87.81 89 SER A O 1
ATOM 730 N N . ILE A 1 90 ? 0.788 -13.047 -3.744 1 89.88 90 ILE A N 1
ATOM 731 C CA . ILE A 1 90 ? -0.106 -11.969 -3.332 1 89.88 90 ILE A CA 1
ATOM 732 C C . ILE A 1 90 ? -0.611 -12.227 -1.915 1 89.88 90 ILE A C 1
ATOM 734 O O . ILE A 1 90 ? -1.028 -13.344 -1.595 1 89.88 90 ILE A O 1
ATOM 738 N N . SER A 1 91 ? -0.538 -11.164 -1.009 1 85.81 91 SER A N 1
ATOM 739 C CA . SER A 1 91 ? -0.992 -11.266 0.374 1 85.81 91 SER A CA 1
ATOM 740 C C . SER A 1 91 ? -2.07 -10.234 0.68 1 85.81 91 SER A C 1
ATOM 742 O O . SER A 1 91 ? -1.979 -9.086 0.239 1 85.81 91 SER A O 1
ATOM 744 N N . PHE A 1 92 ? -3.08 -10.711 1.318 1 85.44 92 PHE A N 1
ATOM 745 C CA . PHE A 1 92 ? -4.188 -9.852 1.717 1 85.44 92 PHE A CA 1
ATOM 746 C C . PHE A 1 92 ? -4.145 -9.57 3.213 1 85.44 92 PHE A C 1
ATOM 748 O O . PHE A 1 92 ? -3.898 -10.477 4.016 1 85.44 92 PHE A O 1
ATOM 755 N N . TYR A 1 93 ? -4.352 -8.273 3.521 1 82.19 93 TYR A N 1
ATOM 756 C CA . TYR A 1 93 ? -4.305 -7.863 4.922 1 82.19 93 TYR A CA 1
ATOM 757 C C . TYR A 1 93 ? -5.531 -7.035 5.289 1 82.19 93 TYR A C 1
ATOM 759 O O . TYR A 1 93 ? -6.039 -6.273 4.469 1 82.19 93 TYR A O 1
ATOM 767 N N . VAL A 1 94 ? -6.027 -7.172 6.562 1 77.12 94 VAL A N 1
ATOM 768 C CA . VAL A 1 94 ? -7.125 -6.371 7.098 1 77.12 94 VAL A CA 1
ATOM 769 C C . VAL A 1 94 ? -6.68 -5.691 8.391 1 77.12 94 VAL A C 1
ATOM 771 O O . VAL A 1 94 ? -6.066 -6.324 9.258 1 77.12 94 VAL A O 1
ATOM 774 N N . ALA A 1 95 ? -6.926 -4.355 8.281 1 71.88 95 ALA A N 1
ATOM 775 C CA . ALA A 1 95 ? -6.625 -3.641 9.516 1 71.88 95 ALA A CA 1
ATOM 776 C C . ALA A 1 95 ? -7.457 -4.18 10.68 1 71.88 95 ALA A C 1
ATOM 778 O O . ALA A 1 95 ? -8.664 -4.383 10.539 1 71.88 95 ALA A O 1
ATOM 779 N N . ALA A 1 96 ? -6.832 -4.82 11.734 1 61.31 96 ALA A N 1
ATOM 780 C CA . ALA A 1 96 ? -7.547 -5.273 12.93 1 61.31 96 ALA A CA 1
ATOM 781 C C . ALA A 1 96 ? -8.016 -4.086 13.766 1 61.31 96 ALA A C 1
ATOM 783 O O . ALA A 1 96 ? -7.297 -3.094 13.906 1 61.31 96 ALA A O 1
ATOM 784 N N . ASP A 1 97 ? -9.352 -3.838 13.758 1 53 97 ASP A N 1
ATOM 785 C CA . ASP A 1 97 ? -9.883 -2.838 14.68 1 53 97 ASP A CA 1
ATOM 786 C C . ASP A 1 97 ? -9.281 -2.992 16.078 1 53 97 ASP A C 1
ATOM 788 O O . ASP A 1 97 ? -9.414 -4.043 16.703 1 53 97 ASP A O 1
ATOM 792 N N . ASP A 1 98 ? -8.141 -2.594 16.312 1 46.31 98 ASP A N 1
ATOM 793 C CA . ASP A 1 98 ? -7.996 -2.613 17.766 1 46.31 98 ASP A CA 1
ATOM 794 C C . ASP A 1 98 ? -9.047 -1.728 18.438 1 46.31 98 ASP A C 1
ATOM 796 O O . ASP A 1 98 ? -9.141 -0.534 18.141 1 46.31 98 ASP A O 1
ATOM 800 N N . GLU A 1 99 ? -10.258 -2.127 18.703 1 38.47 99 GLU A N 1
ATOM 801 C CA . GLU A 1 99 ? -11.086 -1.49 19.719 1 38.47 99 GLU A CA 1
ATOM 802 C C . GLU A 1 99 ? -10.25 -1.046 20.906 1 38.47 99 GLU A C 1
ATOM 804 O O . GLU A 1 99 ? -9.75 -1.879 21.67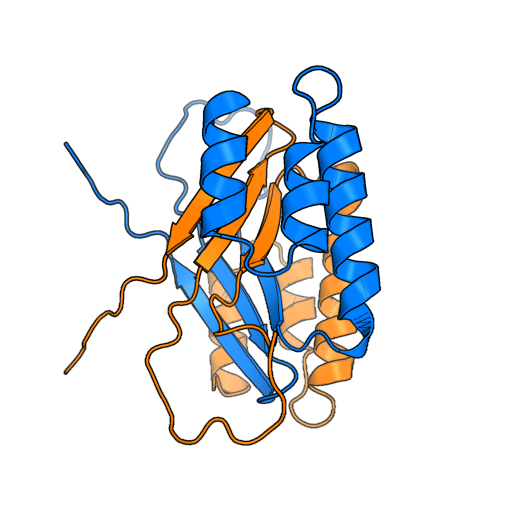2 1 38.47 99 GLU A O 1
ATOM 809 N N . VAL A 1 100 ? -9.203 -0.293 20.938 1 34.72 100 VAL A N 1
ATOM 810 C CA . VAL A 1 100 ? -8.977 0.308 22.25 1 34.72 100 VAL A CA 1
ATOM 811 C C . VAL A 1 100 ? -10.18 1.163 22.641 1 34.72 100 VAL A C 1
ATOM 813 O O . VAL A 1 100 ? -10.453 2.184 22 1 34.72 100 VAL A O 1
ATOM 816 N N . GLY A 1 101 ? -11.414 0.693 22.594 1 28.8 101 GLY A N 1
ATOM 817 C CA . GLY A 1 101 ? -12.242 1.156 23.703 1 28.8 101 GLY A CA 1
ATOM 818 C C . GLY A 1 101 ? -11.641 0.849 25.062 1 28.8 101 GLY A C 1
ATOM 819 O O . GLY A 1 101 ? -10.781 -0.027 25.188 1 28.8 101 GLY A O 1
ATOM 820 N N . MET B 1 1 ? 0.866 -18.156 -0.794 1 59.12 1 MET B N 1
ATOM 821 C CA . MET B 1 1 ? 0.75 -17.922 -2.229 1 59.12 1 MET B CA 1
ATOM 822 C C . MET B 1 1 ? -0.665 -18.219 -2.717 1 59.12 1 MET B C 1
ATOM 824 O O . MET B 1 1 ? -1.224 -19.266 -2.414 1 59.12 1 MET B O 1
ATOM 828 N N . THR B 1 2 ? -1.363 -17.188 -2.955 1 72.25 2 THR B N 1
ATOM 829 C CA . THR B 1 2 ? -2.738 -17.469 -3.361 1 72.25 2 THR B CA 1
ATOM 830 C C . THR B 1 2 ? -2.783 -18 -4.789 1 72.25 2 THR B C 1
ATOM 832 O O . THR B 1 2 ? -2.119 -17.469 -5.68 1 72.25 2 THR B O 1
ATOM 835 N N . SER B 1 3 ? -3.26 -19.266 -4.941 1 77.25 3 SER B N 1
ATOM 836 C CA . SER B 1 3 ? -3.473 -19.859 -6.262 1 77.25 3 SER B CA 1
ATOM 837 C C . SER B 1 3 ? -4.328 -18.938 -7.137 1 77.25 3 SER B C 1
ATOM 839 O O . SER B 1 3 ? -4.973 -18.016 -6.637 1 77.25 3 SER B O 1
ATOM 841 N N . GLU B 1 4 ? -4.168 -19.234 -8.445 1 78.56 4 GLU B N 1
ATOM 842 C CA . GLU B 1 4 ? -4.988 -18.484 -9.391 1 78.56 4 GLU B CA 1
ATOM 843 C C . GLU B 1 4 ? -6.469 -18.578 -9.039 1 78.56 4 GLU B C 1
ATOM 845 O O . GLU B 1 4 ? -7.199 -17.594 -9.125 1 78.56 4 GLU B O 1
ATOM 850 N N . LYS B 1 5 ? -6.969 -19.859 -8.695 1 79.88 5 LYS B N 1
ATOM 851 C CA . LYS B 1 5 ? -8.367 -20.031 -8.312 1 79.88 5 LYS B CA 1
ATOM 852 C C . LYS B 1 5 ? -8.719 -19.188 -7.086 1 79.88 5 LYS B C 1
ATOM 854 O O . LYS B 1 5 ? -9.758 -18.531 -7.051 1 79.88 5 LYS B O 1
ATOM 859 N N . GLN B 1 6 ? -7.914 -19.156 -6.133 1 82.5 6 GLN B N 1
ATOM 860 C CA . GLN B 1 6 ? -8.125 -18.391 -4.918 1 82.5 6 GLN B CA 1
ATOM 861 C C . GLN B 1 6 ? -8.156 -16.891 -5.219 1 82.5 6 GLN B C 1
ATOM 863 O O . GLN B 1 6 ? -8.953 -16.156 -4.645 1 82.5 6 GLN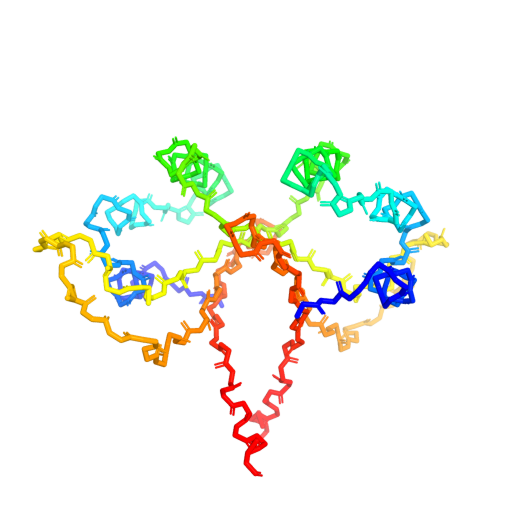 B O 1
ATOM 868 N N . ARG B 1 7 ? -7.34 -16.562 -6.164 1 84.56 7 ARG B N 1
ATOM 869 C CA . ARG B 1 7 ? -7.277 -15.141 -6.512 1 84.56 7 ARG B CA 1
ATOM 870 C C . ARG B 1 7 ? -8.586 -14.672 -7.133 1 84.56 7 ARG B C 1
ATOM 872 O O . ARG B 1 7 ? -9.031 -13.547 -6.891 1 84.56 7 ARG B O 1
ATOM 879 N N . ARG B 1 8 ? -9.211 -15.508 -7.906 1 83.12 8 ARG B N 1
ATOM 880 C CA . ARG B 1 8 ? -10.492 -15.156 -8.516 1 83.12 8 ARG B CA 1
ATOM 881 C C . ARG B 1 8 ? -11.562 -14.938 -7.449 1 83.12 8 ARG B C 1
ATOM 883 O O . ARG B 1 8 ? -12.328 -13.977 -7.523 1 83.12 8 ARG B O 1
ATOM 890 N N . GLU B 1 9 ? -11.602 -15.758 -6.496 1 82.56 9 GLU B N 1
ATOM 891 C CA . GLU B 1 9 ? -12.562 -15.625 -5.402 1 82.56 9 GLU B CA 1
ATOM 892 C C . GLU B 1 9 ? -12.281 -14.383 -4.566 1 82.56 9 GLU B C 1
ATOM 894 O O . GLU B 1 9 ? -13.211 -13.664 -4.188 1 82.56 9 GLU B O 1
ATOM 899 N N . LEU B 1 10 ? -11.039 -14.148 -4.367 1 81.81 10 LEU B N 1
ATOM 900 C CA . LEU B 1 10 ? -10.641 -13 -3.557 1 81.81 10 LEU B CA 1
ATOM 901 C C . LEU B 1 10 ? -10.906 -11.695 -4.293 1 81.81 10 LEU B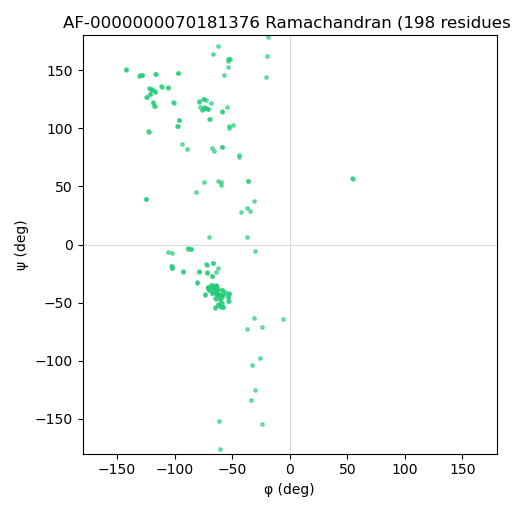 C 1
ATOM 903 O O . LEU B 1 10 ? -11.281 -10.688 -3.678 1 81.81 10 LEU B O 1
ATOM 907 N N . ALA B 1 11 ? -10.695 -11.695 -5.59 1 83.06 11 ALA B N 1
ATOM 908 C CA . ALA B 1 11 ? -10.922 -10.492 -6.391 1 83.06 11 ALA B CA 1
ATOM 909 C C . ALA B 1 11 ? -12.328 -9.945 -6.16 1 83.06 11 ALA B C 1
ATOM 911 O O . ALA B 1 11 ? -12.508 -8.734 -5.984 1 83.06 11 ALA B O 1
ATOM 912 N N . ILE B 1 12 ? -13.25 -10.789 -6.105 1 75.81 12 ILE B N 1
ATOM 913 C CA . ILE B 1 12 ? -14.648 -10.406 -5.949 1 75.81 12 ILE B CA 1
ATOM 914 C C . ILE B 1 12 ? -14.867 -9.812 -4.559 1 75.81 12 ILE B C 1
ATOM 916 O O . ILE B 1 12 ? -15.609 -8.836 -4.406 1 75.81 12 ILE B O 1
ATOM 920 N N . GLN B 1 13 ? -14.219 -10.273 -3.621 1 76.5 13 GLN B N 1
ATOM 921 C CA . GLN B 1 13 ? -14.414 -9.859 -2.234 1 76.5 13 GLN B CA 1
ATOM 922 C C . GLN B 1 13 ? -13.688 -8.547 -1.951 1 76.5 13 GLN B C 1
ATOM 924 O O . GLN B 1 13 ? -14.195 -7.699 -1.212 1 76.5 13 GLN B O 1
ATOM 929 N N . TRP B 1 14 ? -12.578 -8.367 -2.619 1 77.38 14 TRP B N 1
ATOM 930 C CA . TRP B 1 14 ? -11.68 -7.293 -2.213 1 77.38 14 TRP B CA 1
ATOM 931 C C . TRP B 1 14 ? -11.797 -6.098 -3.152 1 77.38 14 TRP B C 1
ATOM 933 O O . TRP B 1 14 ? -11.352 -4.996 -2.824 1 77.38 14 TRP B O 1
ATOM 943 N N . PHE B 1 15 ? -12.375 -6.414 -4.332 1 80 15 PHE B N 1
ATOM 944 C CA . PHE B 1 15 ? -12.508 -5.332 -5.297 1 80 15 PHE B CA 1
ATOM 945 C C . PHE B 1 15 ? -13.961 -5.145 -5.711 1 80 15 PHE B C 1
ATOM 947 O O . PHE B 1 15 ? -14.43 -5.785 -6.652 1 80 15 PHE B O 1
ATOM 954 N N . PRO B 1 16 ? -14.578 -4.164 -5.039 1 73 16 PRO B N 1
ATOM 955 C CA . PRO B 1 16 ? -15.992 -3.951 -5.367 1 73 16 PRO B CA 1
ATOM 956 C C . PRO B 1 16 ? -16.203 -3.408 -6.781 1 73 16 PRO B C 1
ATOM 958 O O . PRO B 1 16 ? -17.281 -3.564 -7.355 1 73 16 PRO B O 1
ATOM 961 N N . MET B 1 17 ? -15.289 -2.725 -7.316 1 76.56 17 MET B N 1
ATOM 962 C CA . MET B 1 17 ? -15.398 -2.205 -8.68 1 76.56 17 MET B CA 1
ATOM 963 C C . MET B 1 17 ? -15.102 -3.297 -9.703 1 76.56 17 MET B C 1
ATOM 965 O O . MET B 1 17 ? -14.023 -3.885 -9.688 1 76.56 17 MET B O 1
ATOM 969 N N . ASP B 1 18 ? -16.109 -3.502 -10.57 1 80.81 18 ASP B N 1
ATOM 970 C CA . ASP B 1 18 ? -16.031 -4.594 -11.531 1 80.81 18 ASP B CA 1
ATOM 971 C C . ASP B 1 18 ? -14.766 -4.48 -12.383 1 80.81 18 ASP B C 1
ATOM 973 O O . ASP B 1 18 ? -14.109 -5.484 -12.68 1 80.81 18 ASP B O 1
ATOM 977 N N . PHE B 1 19 ? -14.492 -3.258 -12.758 1 83.12 19 PHE B N 1
ATOM 978 C CA . PHE B 1 19 ? -13.344 -3.061 -13.633 1 83.12 19 PHE B CA 1
ATOM 979 C C . PHE B 1 19 ? -12.055 -3.48 -12.938 1 83.12 19 PHE B C 1
ATOM 981 O O . PHE B 1 19 ? -11.203 -4.133 -13.539 1 83.12 19 PHE B O 1
ATOM 988 N N . VAL B 1 20 ? -11.961 -3.205 -11.656 1 85.31 20 VAL B N 1
ATOM 989 C CA . VAL B 1 20 ? -10.766 -3.553 -10.891 1 85.31 20 VAL B CA 1
ATOM 990 C C . VAL B 1 20 ? -10.727 -5.059 -10.648 1 85.31 20 VAL B C 1
ATOM 992 O O . VAL B 1 20 ? -9.688 -5.695 -10.82 1 85.31 20 VAL B O 1
ATOM 995 N N . SER B 1 21 ? -11.883 -5.566 -10.32 1 87.62 21 SER B N 1
ATOM 996 C CA . SER B 1 21 ? -11.984 -7.004 -10.086 1 87.62 21 SER B CA 1
ATOM 997 C C . SER B 1 21 ? -11.602 -7.789 -11.336 1 87.62 21 SER B C 1
ATOM 999 O O . SER B 1 21 ? -10.836 -8.758 -11.258 1 87.62 21 SER B O 1
ATOM 1001 N N . SER B 1 22 ? -12.062 -7.398 -12.406 1 89.44 22 SER B N 1
ATOM 1002 C CA . SER B 1 22 ? -11.773 -8.07 -13.672 1 89.44 22 SER B CA 1
ATOM 1003 C C . SER B 1 22 ? -10.297 -7.98 -14.016 1 89.44 22 SER B C 1
ATOM 1005 O O . SER B 1 22 ? -9.695 -8.961 -14.469 1 89.44 22 SER B O 1
ATOM 1007 N N . ALA B 1 23 ? -9.703 -6.809 -13.906 1 90.94 23 ALA B N 1
ATOM 1008 C CA . ALA B 1 23 ? -8.281 -6.625 -14.18 1 90.94 23 ALA B CA 1
ATOM 1009 C C . ALA B 1 23 ? -7.43 -7.508 -13.273 1 90.94 23 ALA B C 1
ATOM 1011 O O . ALA B 1 23 ? -6.434 -8.086 -13.711 1 90.94 23 ALA B O 1
ATOM 1012 N N . PHE B 1 24 ? -7.82 -7.645 -12.016 1 91.81 24 PHE B N 1
ATOM 1013 C CA . PHE B 1 24 ? -7.094 -8.469 -11.055 1 91.81 24 PHE B CA 1
ATOM 1014 C C . PHE B 1 24 ? -7.121 -9.938 -11.477 1 91.81 24 PHE B C 1
ATOM 1016 O O . PHE B 1 24 ? -6.117 -10.641 -11.359 1 91.81 24 PHE B O 1
ATOM 1023 N N . LYS B 1 25 ? -8.219 -10.383 -11.945 1 92.44 25 LYS B N 1
ATOM 1024 C CA . LYS B 1 25 ? -8.398 -11.781 -12.336 1 92.44 25 LYS B CA 1
ATOM 1025 C C . LYS B 1 25 ? -7.543 -12.125 -13.547 1 92.44 25 LYS B C 1
ATOM 1027 O O . LYS B 1 25 ? -7.324 -13.305 -13.844 1 92.44 25 LYS B O 1
ATOM 1032 N N . GLN B 1 26 ? -7.086 -11.125 -14.203 1 93 26 GLN B N 1
ATOM 1033 C CA . GLN B 1 26 ? -6.328 -11.352 -15.43 1 93 26 GLN B CA 1
ATOM 1034 C C . GLN B 1 26 ? -4.852 -11.602 -15.125 1 93 26 GLN B C 1
ATOM 1036 O O . GLN B 1 26 ? -4.078 -11.953 -16.016 1 93 26 GLN B O 1
ATOM 1041 N N . ILE B 1 27 ? -4.457 -11.508 -13.945 1 94.75 27 ILE B N 1
ATOM 1042 C CA . ILE B 1 27 ? -3.066 -11.758 -13.578 1 94.75 27 ILE B CA 1
ATOM 1043 C C . ILE B 1 27 ? -2.758 -13.25 -13.703 1 94.75 27 ILE B C 1
ATOM 1045 O O . ILE B 1 27 ? -3.361 -14.07 -13.008 1 94.75 27 ILE B O 1
ATOM 1049 N N . LYS B 1 28 ? -1.828 -13.57 -14.617 1 92.69 28 LYS B N 1
ATOM 1050 C CA . LYS B 1 28 ? -1.448 -14.961 -14.852 1 92.69 28 LYS B CA 1
ATOM 1051 C C . LYS B 1 28 ? -0.181 -15.32 -14.086 1 92.69 28 LYS B C 1
ATOM 1053 O O . LYS B 1 28 ? 0.749 -14.516 -13.992 1 92.69 28 LYS B O 1
ATOM 1058 N N . ASP B 1 29 ? -0.071 -16.641 -13.625 1 92.44 29 ASP B N 1
ATOM 1059 C CA . ASP B 1 29 ? 1.113 -17.125 -12.922 1 92.44 29 ASP B CA 1
ATOM 1060 C C . ASP B 1 29 ? 2.344 -17.094 -13.828 1 92.44 29 ASP B C 1
ATOM 1062 O O . ASP B 1 29 ? 3.449 -16.797 -13.367 1 92.44 29 ASP B O 1
ATOM 1066 N N . SER B 1 30 ? 2.143 -17.359 -15.109 1 93.75 30 SER B N 1
ATOM 1067 C CA . SER B 1 30 ? 3.244 -17.438 -16.062 1 93.75 30 SER B CA 1
ATOM 1068 C C . SER B 1 30 ? 3.816 -16.062 -16.359 1 93.75 30 SER B C 1
ATOM 1070 O O . SER B 1 30 ? 4.969 -15.93 -16.766 1 93.75 30 SER B O 1
ATOM 1072 N N . GLU B 1 31 ? 3.074 -14.992 -16.188 1 95.44 31 GLU B N 1
ATOM 1073 C CA . GLU B 1 31 ? 3.469 -13.602 -16.391 1 95.44 31 GLU B CA 1
ATOM 1074 C C . GLU B 1 31 ? 3.219 -12.766 -15.141 1 95.44 31 GLU B C 1
ATOM 1076 O O . GLU B 1 31 ? 2.783 -11.617 -15.227 1 95.44 31 GLU B O 1
ATOM 1081 N N . PHE B 1 32 ? 3.488 -13.359 -14 1 93.19 32 PHE B N 1
ATOM 1082 C CA . PHE B 1 32 ? 3.033 -12.812 -12.727 1 93.19 32 PHE B CA 1
ATOM 1083 C C . PHE B 1 32 ? 3.555 -11.391 -12.531 1 93.19 32 PHE B C 1
ATOM 1085 O O . PHE B 1 32 ? 2.779 -10.469 -12.281 1 93.19 32 PHE B O 1
ATOM 1092 N N . GLU B 1 33 ? 4.848 -11.172 -12.641 1 92.38 33 GLU B N 1
ATOM 1093 C CA . GLU B 1 33 ? 5.445 -9.867 -12.398 1 92.38 33 GLU B CA 1
ATOM 1094 C C . GLU B 1 33 ? 4.891 -8.812 -13.359 1 92.38 33 GLU B C 1
ATOM 1096 O O . GLU B 1 33 ? 4.434 -7.754 -12.93 1 92.38 33 GLU B O 1
ATOM 1101 N N . THR B 1 34 ? 4.945 -9.078 -14.641 1 94.69 34 THR B N 1
ATOM 1102 C CA . THR B 1 34 ? 4.488 -8.141 -15.664 1 94.69 34 THR B CA 1
ATOM 1103 C C . THR B 1 34 ? 3.006 -7.828 -15.484 1 94.69 34 THR B C 1
ATOM 1105 O O . THR B 1 34 ? 2.604 -6.664 -15.547 1 94.69 34 THR B O 1
ATOM 1108 N N . ASP B 1 35 ? 2.248 -8.836 -15.219 1 95 35 ASP B N 1
ATOM 1109 C CA . ASP B 1 35 ? 0.809 -8.633 -15.094 1 95 35 ASP B CA 1
ATOM 1110 C C . ASP B 1 35 ? 0.47 -7.875 -13.812 1 95 35 ASP B C 1
ATOM 1112 O O . ASP B 1 35 ? -0.465 -7.074 -13.789 1 95 35 ASP B O 1
ATOM 1116 N N . CYS B 1 36 ? 1.204 -8.133 -12.719 1 93.31 36 CYS B N 1
ATOM 1117 C CA . CYS B 1 36 ? 1.002 -7.344 -11.508 1 93.31 36 CYS B CA 1
ATOM 1118 C C . CYS B 1 36 ? 1.286 -5.871 -11.766 1 93.31 36 CYS B C 1
ATOM 1120 O O . CYS B 1 36 ? 0.51 -5.004 -11.359 1 93.31 36 CYS B O 1
ATOM 1122 N N . ARG B 1 37 ? 2.412 -5.559 -12.438 1 90.75 37 ARG B N 1
ATOM 1123 C CA . ARG B 1 37 ? 2.758 -4.172 -12.75 1 90.75 37 ARG B CA 1
ATOM 1124 C C . ARG B 1 37 ? 1.699 -3.529 -13.641 1 90.75 37 ARG B C 1
ATOM 1126 O O . ARG B 1 37 ? 1.314 -2.379 -13.422 1 90.75 37 ARG B O 1
ATOM 1133 N N . LYS B 1 38 ? 1.223 -4.199 -14.609 1 93.44 38 LYS B N 1
ATOM 1134 C CA . LYS B 1 38 ? 0.166 -3.689 -15.477 1 93.44 38 LYS B CA 1
ATOM 1135 C C . LYS B 1 38 ? -1.094 -3.365 -14.68 1 93.44 38 LYS B C 1
ATOM 1137 O O . LYS B 1 38 ? -1.683 -2.295 -14.852 1 93.44 38 LYS B O 1
ATOM 1142 N N . PHE B 1 39 ? -1.561 -4.266 -13.859 1 92.81 39 PHE B N 1
ATOM 1143 C CA . PHE B 1 39 ? -2.732 -4.078 -13.008 1 92.81 39 PHE B CA 1
ATOM 1144 C C . PHE B 1 39 ? -2.592 -2.818 -12.164 1 92.81 39 PHE B C 1
ATOM 1146 O O . PHE B 1 39 ? -3.486 -1.971 -12.148 1 92.81 39 PHE B O 1
ATOM 1153 N N . LEU B 1 40 ? -1.438 -2.691 -11.523 1 89.75 40 LEU B N 1
ATOM 1154 C CA . LEU B 1 40 ? -1.209 -1.578 -10.609 1 89.75 40 LEU B CA 1
ATOM 1155 C C . LEU B 1 40 ? -1.159 -0.255 -11.367 1 89.75 40 LEU B C 1
ATOM 1157 O O . LEU B 1 40 ? -1.709 0.749 -10.906 1 89.75 40 LEU B O 1
ATOM 1161 N N . ASN B 1 41 ? -0.514 -0.309 -12.453 1 88 41 ASN B N 1
ATOM 1162 C CA . ASN B 1 41 ? -0.475 0.898 -13.273 1 88 41 ASN B CA 1
ATOM 1163 C C . ASN B 1 41 ? -1.868 1.295 -13.758 1 88 41 ASN B C 1
ATOM 1165 O O . ASN B 1 41 ? -2.199 2.48 -13.797 1 88 41 ASN B O 1
ATOM 1169 N N . GLN B 1 42 ? -2.611 0.315 -14.164 1 87.12 42 GLN B N 1
ATOM 1170 C CA . GLN B 1 42 ? -3.965 0.568 -14.648 1 87.12 42 GLN B CA 1
ATOM 1171 C C . GLN B 1 42 ? -4.844 1.154 -13.547 1 87.12 42 GLN B C 1
ATOM 1173 O O . GLN B 1 42 ? -5.504 2.176 -13.75 1 87.12 42 GLN B O 1
ATOM 1178 N N . VAL B 1 43 ? -4.887 0.546 -12.406 1 84.31 43 VAL B N 1
ATOM 1179 C CA . VAL B 1 43 ? -5.785 0.979 -11.344 1 84.31 43 VAL B CA 1
ATOM 1180 C C . VAL B 1 43 ? -5.309 2.314 -10.773 1 84.31 43 VAL B C 1
ATOM 1182 O O . VAL B 1 43 ? -6.121 3.158 -10.391 1 84.31 43 VAL B O 1
ATOM 1185 N N . ASN B 1 44 ? -3.971 2.492 -10.672 1 80.62 44 ASN B N 1
ATOM 1186 C CA . ASN B 1 44 ? -3.451 3.783 -10.234 1 80.62 44 ASN B CA 1
ATOM 1187 C C . ASN B 1 44 ? -3.803 4.891 -11.227 1 80.62 44 ASN B C 1
ATOM 1189 O O . ASN B 1 44 ? -4.102 6.016 -10.82 1 80.62 44 ASN B O 1
ATOM 1193 N N . GLY B 1 45 ? -3.697 4.586 -12.484 1 78.56 45 GLY B N 1
ATOM 1194 C CA . GLY B 1 45 ? -4.055 5.551 -13.508 1 78.56 45 GLY B CA 1
ATOM 1195 C C . GLY B 1 45 ? -5.527 5.926 -13.492 1 78.56 45 GLY B C 1
ATOM 1196 O O . GLY B 1 45 ? -5.879 7.09 -13.688 1 78.56 45 GLY B O 1
ATOM 1197 N N . MET B 1 46 ? -6.301 4.984 -13.258 1 75.06 46 MET B N 1
ATOM 1198 C CA . MET B 1 46 ? -7.746 5.199 -13.234 1 75.06 46 MET B CA 1
ATOM 1199 C C . MET B 1 46 ? -8.156 6.023 -12.016 1 75.06 46 MET B C 1
ATOM 1201 O O . MET B 1 46 ? -9.023 6.891 -12.109 1 75.06 46 MET B O 1
ATOM 1205 N N . LEU B 1 47 ? -7.527 5.781 -10.844 1 69.69 47 LEU B N 1
ATOM 1206 C CA . LEU B 1 47 ? -7.902 6.449 -9.602 1 69.69 47 LEU B CA 1
ATOM 1207 C C . LEU B 1 47 ? -7.062 7.707 -9.391 1 69.69 47 LEU B C 1
ATOM 1209 O O . LEU B 1 47 ? -7.465 8.609 -8.656 1 69.69 47 LEU B O 1
ATOM 1213 N N . GLY B 1 48 ? -5.844 7.77 -10.016 1 62.56 48 GLY B N 1
ATOM 1214 C CA . GLY B 1 48 ? -4.73 8.68 -9.828 1 62.56 48 GLY B CA 1
ATOM 1215 C C . GLY B 1 48 ? -5.16 10.07 -9.391 1 62.56 48 GLY B C 1
ATOM 1216 O O . GLY B 1 48 ? -4.754 10.547 -8.328 1 62.56 48 GLY B O 1
ATOM 1217 N N . ASP B 1 49 ? -5.887 10.742 -10.203 1 65.06 49 ASP B N 1
ATOM 1218 C CA . ASP B 1 49 ? -6.199 12.086 -9.727 1 65.06 49 ASP B CA 1
ATOM 1219 C C . ASP B 1 49 ? -7.215 12.047 -8.594 1 65.06 49 ASP B C 1
ATOM 1221 O O . ASP B 1 49 ? -7.301 12.984 -7.793 1 65.06 49 ASP B O 1
ATOM 1225 N N . LYS B 1 50 ? -7.855 10.969 -8.484 1 69 50 LYS B N 1
ATOM 1226 C CA . LYS B 1 50 ? -8.922 10.875 -7.492 1 69 50 LYS B CA 1
ATOM 1227 C C . LYS B 1 50 ? -8.484 10.039 -6.297 1 69 50 LYS B C 1
ATOM 1229 O O . LYS B 1 50 ? -9.164 10.016 -5.266 1 69 50 LYS B O 1
ATOM 1234 N N . ARG B 1 51 ? -7.379 9.508 -6.469 1 75.19 51 ARG B N 1
ATOM 1235 C CA . ARG B 1 51 ? -6.902 8.672 -5.371 1 75.19 51 ARG B CA 1
ATOM 1236 C C . ARG B 1 51 ? -6.418 9.523 -4.203 1 75.19 51 ARG B C 1
ATOM 1238 O O . ARG B 1 51 ? -5.59 10.422 -4.383 1 75.19 51 ARG B O 1
ATOM 1245 N N . ARG B 1 52 ? -7.066 9.156 -3.041 1 81.31 52 ARG B N 1
ATOM 1246 C CA . ARG B 1 52 ? -6.742 9.977 -1.876 1 81.31 52 ARG B CA 1
ATOM 1247 C C . ARG B 1 52 ? -5.762 9.25 -0.955 1 81.31 52 ARG B C 1
ATOM 1249 O O . ARG B 1 52 ? -5.102 9.883 -0.126 1 81.31 52 ARG B O 1
ATOM 1256 N N . VAL B 1 53 ? -5.684 7.832 -1.109 1 85.75 53 VAL B N 1
ATOM 1257 C CA . VAL B 1 53 ? -4.816 7.082 -0.208 1 85.75 53 VAL B CA 1
ATOM 1258 C C . VAL B 1 53 ? -3.766 6.32 -1.015 1 85.75 53 VAL B C 1
ATOM 1260 O O . VAL B 1 53 ? -4.082 5.699 -2.031 1 85.75 53 VAL B O 1
ATOM 1263 N N . PHE B 1 54 ? -2.467 6.445 -0.642 1 87.44 54 PHE B N 1
ATOM 1264 C CA . PHE B 1 54 ? -1.324 5.699 -1.153 1 87.44 54 PHE B CA 1
ATOM 1265 C C . PHE B 1 54 ? -0.637 4.926 -0.034 1 87.44 54 PHE B C 1
ATOM 1267 O O . PHE B 1 54 ? -0.473 5.445 1.073 1 87.44 54 PHE B O 1
ATOM 1274 N N . THR B 1 55 ? -0.38 3.664 -0.407 1 87.62 55 THR B N 1
ATOM 1275 C CA . THR B 1 55 ? 0.26 2.848 0.618 1 87.62 55 THR B CA 1
ATOM 1276 C C . THR B 1 55 ? 1.695 2.512 0.225 1 87.62 55 THR B C 1
ATOM 1278 O O . THR B 1 55 ? 1.97 2.199 -0.935 1 87.62 55 THR B O 1
ATOM 1281 N N . TYR B 1 56 ? 2.562 2.625 1.185 1 88.12 56 TYR B N 1
ATOM 1282 C CA . TYR B 1 56 ? 3.965 2.254 1.036 1 88.12 56 TYR B CA 1
ATOM 1283 C C . TYR B 1 56 ? 4.336 1.13 1.996 1 88.12 56 TYR B C 1
ATOM 1285 O O . TYR B 1 56 ? 4.191 1.271 3.213 1 88.12 56 TYR B O 1
ATOM 1293 N N . PRO B 1 57 ? 4.738 0.055 1.304 1 84.19 57 PRO B N 1
ATOM 1294 C CA . PRO B 1 57 ? 5.191 -1.023 2.188 1 84.19 57 PRO B CA 1
ATOM 1295 C C . PRO B 1 57 ? 6.562 -0.753 2.797 1 84.19 57 PRO B C 1
ATOM 1297 O O . PRO B 1 57 ? 7.492 -0.357 2.086 1 84.19 57 PRO B O 1
ATOM 1300 N N . CYS B 1 58 ? 6.574 -0.663 4.164 1 73 58 CYS B N 1
ATOM 1301 C CA . CYS B 1 58 ? 7.832 -0.5 4.887 1 73 58 CYS B CA 1
ATOM 1302 C C . CYS B 1 58 ? 8.391 -1.85 5.316 1 73 58 CYS B C 1
ATOM 1304 O O . CYS B 1 58 ? 7.668 -2.686 5.859 1 73 58 CYS B O 1
ATOM 1306 N N . LEU B 1 59 ? 9.156 -2.51 4.441 1 57.16 59 LEU B N 1
ATOM 1307 C CA . LEU B 1 59 ? 9.75 -3.775 4.863 1 57.16 59 LEU B CA 1
ATOM 1308 C C . LEU B 1 59 ? 10.797 -3.555 5.941 1 57.16 59 LEU B C 1
ATOM 1310 O O . LEU B 1 59 ? 11.695 -2.727 5.781 1 57.16 59 LEU B O 1
ATOM 1314 N N . SER B 1 60 ? 10.289 -3.445 7.152 1 50.38 60 SER B N 1
ATOM 1315 C CA . SER B 1 60 ? 11.312 -3.391 8.195 1 50.38 60 SER B CA 1
ATOM 1316 C C . SER B 1 60 ? 12.422 -4.406 7.934 1 50.38 60 SER B C 1
ATOM 1318 O O . SER B 1 60 ? 12.25 -5.598 8.195 1 50.38 60 SER B O 1
ATOM 1320 N N . ALA B 1 61 ? 12.547 -4.625 6.785 1 44.72 61 ALA B N 1
ATOM 1321 C CA . ALA B 1 61 ? 13.742 -5.465 6.77 1 44.72 61 ALA B CA 1
ATOM 1322 C C . ALA B 1 61 ? 14.922 -4.758 7.43 1 44.72 61 ALA B C 1
ATOM 1324 O O . ALA B 1 61 ? 14.93 -3.531 7.543 1 44.72 61 ALA B O 1
ATOM 1325 N N . ALA B 1 62 ? 15.867 -5.465 8.141 1 42.5 62 ALA B N 1
ATOM 1326 C CA . ALA B 1 62 ? 17.281 -5.098 8.273 1 42.5 62 ALA B CA 1
ATOM 1327 C C . ALA B 1 62 ? 17.766 -4.375 7.023 1 42.5 62 ALA B C 1
ATOM 1329 O O . ALA B 1 62 ? 18.078 -5.012 6.016 1 42.5 62 ALA B O 1
ATOM 1330 N N . LEU B 1 63 ? 17.25 -3.611 6.324 1 40.41 63 LEU B N 1
ATOM 1331 C CA . LEU B 1 63 ? 17.906 -2.844 5.277 1 40.41 63 LEU B CA 1
ATOM 1332 C C . LEU B 1 63 ? 19.406 -2.783 5.523 1 40.41 63 LEU B C 1
ATOM 1334 O O . LEU B 1 63 ? 19.859 -2.707 6.672 1 40.41 63 LEU B O 1
ATOM 1338 N N . ASP B 1 64 ? 20.375 -2.82 4.367 1 39.38 64 ASP B N 1
ATOM 1339 C CA . ASP B 1 64 ? 21.828 -2.973 4.359 1 39.38 64 ASP B CA 1
ATOM 1340 C C . ASP B 1 64 ? 22.5 -1.816 5.086 1 39.38 64 ASP B C 1
ATOM 1342 O O . ASP B 1 64 ? 22.516 -0.687 4.594 1 39.38 64 ASP B O 1
ATOM 1346 N N . LYS B 1 65 ? 22.781 -1.035 5.926 1 38.38 65 LYS B N 1
ATOM 1347 C CA . LYS B 1 65 ? 24.203 -0.707 5.82 1 38.38 65 LYS B CA 1
ATOM 1348 C C . LYS B 1 65 ? 24.984 -1.842 5.168 1 38.38 65 LYS B C 1
ATOM 1350 O O . LYS B 1 65 ? 25.828 -1.602 4.305 1 38.38 65 LYS B O 1
ATOM 1355 N N . HIS B 1 66 ? 25.828 -2.998 5.941 1 35.06 66 HIS B N 1
ATOM 1356 C CA . HIS B 1 66 ? 26.672 -4.109 5.512 1 35.06 66 HIS B CA 1
ATOM 1357 C C . HIS B 1 66 ? 25.938 -5.004 4.516 1 35.06 66 HIS B C 1
ATOM 1359 O O . HIS B 1 66 ? 24.703 -5.055 4.512 1 35.06 66 HIS B O 1
ATOM 1365 N N . GLU B 1 67 ? 26.891 -5.859 3.416 1 34.66 67 GLU B N 1
ATOM 1366 C CA . GLU B 1 67 ? 26.672 -6.891 2.408 1 34.66 67 GLU B CA 1
ATOM 1367 C C . GLU B 1 67 ? 25.406 -7.707 2.717 1 34.66 67 GLU B C 1
ATOM 1369 O O . GLU B 1 67 ? 24.906 -7.68 3.844 1 34.66 67 GLU B O 1
ATOM 1374 N N . LEU B 1 68 ? 25.531 -9.211 2.043 1 34.69 68 LEU B N 1
ATOM 1375 C CA . LEU B 1 68 ? 25.219 -10.594 1.703 1 34.69 68 LEU B CA 1
ATOM 1376 C C . LEU B 1 68 ? 24.609 -11.32 2.895 1 34.69 68 LEU B C 1
ATOM 1378 O O . LEU B 1 68 ? 23.703 -12.156 2.725 1 34.69 68 LEU B O 1
ATOM 1382 N N . GLN B 1 69 ? 25.531 -11.555 3.793 1 33.22 69 GLN B N 1
ATOM 1383 C CA . GLN B 1 69 ? 25.484 -12.844 4.469 1 33.22 69 GLN B CA 1
ATOM 1384 C C . GLN B 1 69 ? 24.281 -12.93 5.406 1 33.22 69 GLN B C 1
ATOM 1386 O O . GLN B 1 69 ? 24.438 -12.977 6.629 1 33.22 69 GLN B O 1
ATOM 1391 N N . MET B 1 70 ? 23.578 -12.016 5.316 1 33.28 70 MET B N 1
ATOM 1392 C CA . MET B 1 70 ? 22.688 -12.242 6.449 1 33.28 70 MET B CA 1
ATOM 1393 C C . MET B 1 70 ? 22.172 -13.68 6.449 1 33.28 70 MET B C 1
ATOM 1395 O O . MET B 1 70 ? 21.656 -14.156 5.438 1 33.28 70 MET B O 1
ATOM 1399 N N . PRO B 1 71 ? 22.672 -14.523 7.262 1 35.56 71 PRO B N 1
ATOM 1400 C CA . PRO B 1 71 ? 22.016 -15.82 7.402 1 35.56 71 PRO B CA 1
ATOM 1401 C C . PRO B 1 71 ? 20.5 -15.727 7.242 1 35.56 71 PRO B C 1
ATOM 1403 O O . PRO B 1 71 ? 19.953 -14.617 7.176 1 35.56 71 PRO B O 1
ATOM 1406 N N . ALA B 1 72 ? 19.812 -16.453 8.266 1 36.66 72 ALA B N 1
ATOM 1407 C CA . ALA B 1 72 ? 18.547 -17.156 8.43 1 36.66 72 ALA B CA 1
ATOM 1408 C C . ALA B 1 72 ? 17.359 -16.219 8.273 1 36.66 72 ALA B C 1
ATOM 1410 O O . ALA B 1 72 ? 17.5 -15 8.406 1 36.66 72 ALA B O 1
ATOM 1411 N N . ASP B 1 73 ? 15.992 -16.531 8.18 1 40.59 73 ASP B N 1
ATOM 1412 C CA . ASP B 1 73 ? 14.539 -16.516 8.102 1 40.59 73 ASP B CA 1
ATOM 1413 C C . ASP B 1 73 ? 13.953 -15.43 9.008 1 40.59 73 ASP B C 1
ATOM 1415 O O . ASP B 1 73 ? 12.812 -15.547 9.469 1 40.59 73 ASP B O 1
ATOM 1419 N N . GLU B 1 74 ? 14.781 -14.539 9.648 1 44.03 74 GLU B N 1
ATOM 1420 C CA . GLU B 1 74 ? 14.07 -14.047 10.828 1 44.03 74 GLU B CA 1
ATOM 1421 C C . GLU B 1 74 ? 12.773 -13.336 10.43 1 44.03 74 GLU B C 1
ATOM 1423 O O . GLU B 1 74 ? 12.594 -12.961 9.273 1 44.03 74 GLU B O 1
ATOM 1428 N N . ASN B 1 75 ? 11.914 -12.656 11.508 1 48.56 75 ASN B N 1
ATOM 1429 C CA . ASN B 1 75 ? 10.562 -12.148 11.703 1 48.56 75 ASN B CA 1
ATOM 1430 C C . ASN B 1 75 ? 10.344 -10.828 10.969 1 48.56 75 ASN B C 1
ATOM 1432 O O . ASN B 1 75 ? 10.484 -9.758 11.562 1 48.56 75 ASN B O 1
ATOM 1436 N N . LEU B 1 76 ? 10.562 -10.742 9.867 1 51.38 76 LEU B N 1
ATOM 1437 C CA . LEU B 1 76 ? 10.234 -9.5 9.18 1 51.38 76 LEU B CA 1
ATOM 1438 C C . LEU B 1 76 ? 8.781 -9.109 9.43 1 51.38 76 LEU B C 1
ATOM 1440 O O . LEU B 1 76 ? 7.871 -9.922 9.266 1 51.38 76 LEU B O 1
ATOM 1444 N N . GLU B 1 77 ? 8.695 -8.141 10.336 1 62.38 77 GLU B N 1
ATOM 1445 C CA . GLU B 1 77 ? 7.363 -7.559 10.492 1 62.38 77 GLU B CA 1
ATOM 1446 C C . GLU B 1 77 ? 7.004 -6.68 9.289 1 62.38 77 GLU B C 1
ATOM 1448 O O . GLU B 1 77 ? 7.855 -5.961 8.766 1 62.38 77 GLU B O 1
ATOM 1453 N N . GLU B 1 78 ? 5.871 -7.043 8.703 1 72.38 78 GLU B N 1
ATOM 1454 C CA . GLU B 1 78 ? 5.359 -6.211 7.613 1 72.38 78 GLU B CA 1
ATOM 1455 C C . GLU B 1 78 ? 4.684 -4.953 8.148 1 72.38 78 GLU B C 1
ATOM 1457 O O . GLU B 1 78 ? 3.918 -5.02 9.117 1 72.38 78 GLU B O 1
ATOM 1462 N N . CYS B 1 79 ? 5.254 -3.838 7.77 1 81.44 79 CYS B N 1
ATOM 1463 C CA . CYS B 1 79 ? 4.672 -2.553 8.148 1 81.44 79 CYS B CA 1
ATOM 1464 C C . CYS B 1 79 ? 4.234 -1.771 6.914 1 81.44 79 CYS B C 1
ATOM 1466 O O . CYS B 1 79 ? 4.734 -2.008 5.812 1 81.44 79 CYS B O 1
ATOM 1468 N N . TRP B 1 80 ? 3.17 -1.025 7.105 1 85.88 80 TRP B N 1
ATOM 1469 C CA . TRP B 1 80 ? 2.639 -0.194 6.031 1 85.88 80 TRP B CA 1
ATOM 1470 C C . TRP B 1 80 ? 2.453 1.246 6.496 1 85.88 80 TRP B C 1
ATOM 1472 O O . TRP B 1 80 ? 2.146 1.492 7.664 1 85.88 80 TRP B O 1
ATOM 1482 N N . ILE B 1 81 ? 2.672 2.148 5.598 1 88.94 81 ILE B N 1
ATOM 1483 C CA . ILE B 1 81 ? 2.367 3.559 5.812 1 88.94 81 ILE B CA 1
ATOM 1484 C C . ILE B 1 81 ? 1.34 4.027 4.785 1 88.94 81 ILE B C 1
ATOM 1486 O O . ILE B 1 81 ? 1.535 3.857 3.58 1 88.94 81 ILE B O 1
ATOM 1490 N N . ASP B 1 82 ? 0.211 4.543 5.32 1 87.44 82 ASP B N 1
ATOM 1491 C CA . ASP B 1 82 ? -0.811 5.105 4.441 1 87.44 82 ASP B CA 1
ATOM 1492 C C . ASP B 1 82 ? -0.741 6.629 4.422 1 87.44 82 ASP B C 1
ATOM 1494 O O . ASP B 1 82 ? -0.783 7.273 5.473 1 87.44 82 ASP B O 1
ATOM 1498 N N . PHE B 1 83 ? -0.562 7.16 3.211 1 90.12 83 PHE B N 1
ATOM 1499 C CA . PHE B 1 83 ? -0.644 8.602 2.992 1 90.12 83 PHE B CA 1
ATOM 1500 C C . PHE B 1 83 ? -2.029 8.992 2.498 1 90.12 83 PHE B C 1
ATOM 1502 O O . PHE B 1 83 ? -2.412 8.656 1.375 1 90.12 83 PHE B O 1
ATOM 1509 N N . ASN B 1 84 ? -2.842 9.641 3.381 1 87.38 84 ASN B N 1
ATOM 1510 C CA . ASN B 1 84 ? -4.16 10.133 2.996 1 87.38 84 ASN B CA 1
ATOM 1511 C C . ASN B 1 84 ? -4.125 11.617 2.639 1 87.38 84 ASN B C 1
ATOM 1513 O O . ASN B 1 84 ? -4.168 12.469 3.523 1 87.38 84 ASN B O 1
ATOM 1517 N N . VAL B 1 85 ? -4.137 11.867 1.365 1 87.62 85 VAL B N 1
ATOM 1518 C CA . VAL B 1 85 ? -4.008 13.258 0.928 1 87.62 85 VAL B CA 1
ATOM 1519 C C . VAL B 1 85 ? -5.348 13.969 1.082 1 87.62 85 VAL B C 1
ATOM 1521 O O . VAL B 1 85 ? -5.395 15.203 1.182 1 87.62 85 VAL B O 1
ATOM 1524 N N . GLY B 1 86 ? -6.371 13.203 1.089 1 84.44 86 GLY B N 1
ATOM 1525 C CA . GLY B 1 86 ? -7.68 13.789 1.326 1 84.44 86 GLY B CA 1
ATOM 1526 C C . GLY B 1 86 ? -7.824 14.383 2.713 1 84.44 86 GLY B C 1
ATOM 1527 O O . GLY B 1 86 ? -8.148 15.562 2.855 1 84.44 86 GLY B O 1
ATOM 1528 N N . SER B 1 87 ? -7.57 13.617 3.688 1 83 87 SER B N 1
ATOM 1529 C CA . SER B 1 87 ? -7.664 14.055 5.078 1 83 87 SER B CA 1
ATOM 1530 C C . SER B 1 87 ? -6.352 14.664 5.555 1 83 87 SER B C 1
ATOM 1532 O O . SER B 1 87 ? -6.266 15.164 6.68 1 83 87 SER B O 1
ATOM 1534 N N . LYS B 1 88 ? -5.336 14.672 4.738 1 88.25 88 LYS B N 1
ATOM 1535 C CA . LYS B 1 88 ? -4.004 15.164 5.078 1 88.25 88 LYS B CA 1
ATOM 1536 C C . LYS B 1 88 ? -3.473 14.492 6.34 1 88.25 88 LYS B C 1
ATOM 1538 O O . LYS B 1 88 ? -3.088 15.172 7.293 1 88.25 88 LYS B O 1
ATOM 1543 N N . SER B 1 89 ? -3.432 13.188 6.242 1 87.62 89 SER B N 1
ATOM 1544 C CA . SER B 1 89 ? -2.982 12.406 7.391 1 87.62 89 SER B CA 1
ATOM 1545 C C . SER B 1 89 ? -2.143 11.211 6.953 1 87.62 89 SER B C 1
ATOM 1547 O O . SER B 1 89 ? -2.293 10.719 5.836 1 87.62 89 SER B O 1
ATOM 1549 N N . ILE B 1 90 ? -1.218 10.82 7.832 1 89.81 90 ILE B N 1
ATOM 1550 C CA . ILE B 1 90 ? -0.385 9.641 7.637 1 89.81 90 ILE B CA 1
ATOM 1551 C C . ILE B 1 90 ? -0.67 8.617 8.734 1 89.81 90 ILE B C 1
ATOM 1553 O O . ILE B 1 90 ? -0.731 8.969 9.914 1 89.81 90 ILE B O 1
ATOM 1557 N N . SER B 1 91 ? -0.896 7.301 8.328 1 85.5 91 SER B N 1
ATOM 1558 C CA . SER B 1 91 ? -1.175 6.215 9.266 1 85.5 91 SER B CA 1
ATOM 1559 C C . SER B 1 91 ? -0.15 5.094 9.133 1 85.5 91 SER B C 1
ATOM 1561 O O . SER B 1 91 ? 0.247 4.738 8.023 1 85.5 91 SER B O 1
ATOM 1563 N N . PHE B 1 92 ? 0.293 4.676 10.266 1 85.5 92 PHE B N 1
ATOM 1564 C CA . PHE B 1 92 ? 1.263 3.588 10.32 1 85.5 92 PHE B CA 1
ATOM 1565 C C . PHE B 1 92 ? 0.603 2.297 10.789 1 85.5 92 PHE B C 1
ATOM 1567 O O . PHE B 1 92 ? -0.202 2.309 11.727 1 85.5 92 PHE B O 1
ATOM 1574 N N . TYR B 1 93 ? 0.964 1.207 10.055 1 82.38 93 TYR B N 1
ATOM 1575 C CA . TYR B 1 93 ? 0.381 -0.088 10.383 1 82.38 93 TYR B CA 1
ATOM 1576 C C . TYR B 1 93 ? 1.46 -1.157 10.508 1 82.38 93 TYR B C 1
ATOM 1578 O O . TYR B 1 93 ? 2.457 -1.126 9.781 1 82.38 93 TYR B O 1
ATOM 1586 N N . VAL B 1 94 ? 1.278 -2.139 11.438 1 77.25 94 VAL B N 1
ATOM 1587 C CA . VAL B 1 94 ? 2.164 -3.287 11.602 1 77.25 94 VAL B CA 1
ATOM 1588 C C . VAL B 1 94 ? 1.362 -4.582 11.484 1 77.25 94 VAL B C 1
ATOM 1590 O O . VAL B 1 94 ? 0.283 -4.707 12.07 1 77.25 94 VAL B O 1
ATOM 1593 N N . ALA B 1 95 ? 1.965 -5.363 10.547 1 72 95 ALA B N 1
ATOM 1594 C CA . ALA B 1 95 ? 1.316 -6.668 10.445 1 72 95 ALA B CA 1
ATOM 1595 C C . ALA B 1 95 ? 1.346 -7.402 11.781 1 72 95 ALA B C 1
ATOM 1597 O O . ALA B 1 95 ? 2.381 -7.445 12.453 1 72 95 ALA B O 1
ATOM 1598 N N . ALA B 1 96 ? 0.156 -7.672 12.438 1 61.12 96 ALA B N 1
ATOM 1599 C CA . ALA B 1 96 ? 0.089 -8.453 13.672 1 61.12 96 ALA B CA 1
ATOM 1600 C C . ALA B 1 96 ? 0.411 -9.922 13.406 1 61.12 96 ALA B C 1
ATOM 1602 O O . ALA B 1 96 ? 0.002 -10.477 12.383 1 61.12 96 ALA B O 1
ATOM 1603 N N . ASP B 1 97 ? 1.623 -10.391 13.867 1 53.19 97 ASP B N 1
ATOM 1604 C CA . ASP B 1 97 ? 1.912 -11.82 13.805 1 53.19 97 ASP B CA 1
ATOM 1605 C C . ASP B 1 97 ? 0.708 -12.641 14.266 1 53.19 97 ASP B C 1
ATOM 1607 O O . ASP B 1 97 ? 0.254 -12.508 15.398 1 53.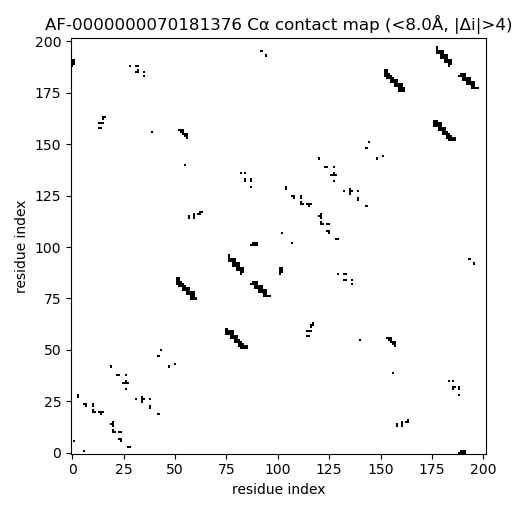19 97 ASP B O 1
ATOM 1611 N N . ASP B 1 98 ? -0.287 -12.789 13.547 1 46.22 98 ASP B N 1
ATOM 1612 C CA . ASP B 1 98 ? -1.087 -13.852 14.156 1 46.22 98 ASP B CA 1
ATOM 1613 C C . ASP B 1 98 ? -0.289 -15.148 14.266 1 46.22 98 ASP B C 1
ATOM 1615 O O . ASP B 1 98 ? 0.203 -15.664 13.266 1 46.22 98 ASP B O 1
ATOM 1619 N N . GLU B 1 99 ? 0.518 -15.406 15.242 1 38.88 99 GLU B N 1
ATOM 1620 C CA . GLU B 1 99 ? 0.899 -16.766 15.609 1 38.88 99 GLU B CA 1
ATOM 1621 C C . GLU B 1 99 ? -0.266 -17.734 15.43 1 38.88 99 GLU B C 1
ATOM 1623 O O . GLU B 1 99 ? -1.246 -17.688 16.172 1 38.88 99 GLU B O 1
ATOM 1628 N N . VAL B 1 100 ? -0.98 -17.953 14.383 1 34.53 100 VAL B N 1
ATOM 1629 C CA . VAL B 1 100 ? -1.637 -19.266 14.43 1 34.53 100 VAL B CA 1
ATOM 1630 C C . VAL B 1 100 ? -0.587 -20.359 14.539 1 34.53 100 VAL B C 1
ATOM 1632 O O . VAL B 1 100 ? 0.208 -20.562 13.617 1 34.53 100 VAL B O 1
ATOM 1635 N N . GLY B 1 101 ? 0.335 -20.359 15.469 1 28.58 101 GLY B N 1
ATOM 1636 C CA . GLY B 1 101 ? 0.606 -21.672 16.016 1 28.58 101 GLY B CA 1
ATOM 1637 C C . GLY B 1 101 ? -0.628 -22.359 16.578 1 28.58 101 GLY B C 1
ATOM 1638 O O . GLY B 1 101 ? -1.622 -21.688 16.891 1 28.58 101 GLY B O 1
#

Organism: Crotalus adamanteus (NCBI:txid8729)

Foldseek 3Di:
DQDLVNQLVVLVVPPVDPVLSVLSSPQDPVCNVVSVVVSVVVVCVVCVVVDFKDKDWDQPDPPDPDDDDDDDDDDRWIKMWIQGNPVRDIDIDTDPPPPPD/DQDLVNQLVVLVVPPVDPVLSVLSSPQDPVCNVVSVVVSVVVVCVVCVVVDFKDKDWDQPPPPDPDDPDPDDDDDRWIKMWIQGNPVRDIDIDTDDPPPPD

Secondary structure (DSSP, 8-state):
---HHHHHHHHHHH--SHHHHHHHHT--GGGHHHHHHHHHHHHHHHHTTT--EEEEEEE----SSS-S---------EEEEEEETTTTEEEEEE-------/---HHHHHHHHHHH--SHHHHHHHHT--GGGHHHHHHHHHHHHHHHHTTT--EEEEEEE-----SS-S---S-----EEEEEEETTTTEEEEEE-------

Radius of gyration: 17.56 Å; Cα contacts (8 Å, |Δi|>4): 244; chains: 2; bounding box: 53×45×40 Å

InterPro domains:
  IPR024835 Synaptonemal complex protein 2-like [PTHR15607] (1-98)
  IPR040560 Synaptonemal complex protein 2, Spt16M-like domain [PF18584] (53-99)

Solvent-accessible surface area (backbone atoms only — not comparable to full-atom values): 11919 Å² total; per-residue (Å²): 109,60,48,72,72,53,41,48,61,44,25,60,73,60,30,82,48,63,71,58,20,54,49,58,57,63,49,41,84,91,44,37,53,63,36,49,53,51,44,50,52,49,55,44,62,75,33,47,92,70,53,39,68,48,42,44,66,31,68,54,55,91,65,63,93,75,89,82,66,69,76,82,86,72,86,62,51,49,27,38,37,37,43,26,50,72,80,64,30,55,46,81,46,66,57,72,76,71,73,80,117,110,60,48,72,72,54,42,47,60,44,26,60,73,61,27,80,47,64,70,56,20,54,50,56,55,63,49,39,84,92,44,37,53,65,35,50,52,49,43,51,51,49,54,44,62,74,35,46,92,70,52,40,68,46,44,43,67,31,68,50,50,90,66,67,89,70,92,80,73,65,75,82,87,71,86,63,50,49,28,38,37,38,42,26,50,73,80,64,31,56,45,80,45,67,57,73,78,71,73,80,115

=== Feature glossary ===
Annotated list of the representations used here:

Nearest PDB structures. The Foldseek neighbor list gives the closest experimentally determined structures in the PDB, ranked by structural alignment. TM-score near 1 means near-identical fold; near 0.3 means only rough topology match. This is how one finds what a novel AlphaFold prediction most resembles in the solved-structure universe.

Foldseek 3Di. Foldseek's 3Di representation compresses backbone geometry into a per-residue letter drawn from a learned twenty-state alphabet. It captures the tertiary interaction pattern around each residue — which residues are packed against it in space, regardless of where they are in sequence.

Radius of gyration, Cα contacts, bounding box. Radius of gyration (Rg) is the root-mean-square distance of Cα atoms from their centroid — a single number for overall size and compactness. A globular domain of N residues has Rg ≈ 2.2·N^0.38 Å; an extended or disordered chain has a much larger Rg. The Cα contact count is the number of residue pairs whose Cα atoms are within 8 Å and are more than four positions apart in sequence — a standard proxy for tertiary packing density. The bounding box is the smallest axis-aligned box enclosing all Cα atoms.

InterPro / GO / CATH / organism. The annotation block draws on four external resources. InterPro: which protein families and domains the sequence belongs to. GO: standardized terms for what the protein does, what process it participates in, and where in the cell it acts. CATH: which structural fold it has in the CATH hierarchy. Organism: the species of origin.

mmCIF coordinates. The mmCIF block holds the 3D Cartesian coordinates of each backbone atom (N, Cα, C, O) in ångströms. mmCIF is the PDB's canonical archive format — a tagged-loop text representation of the atomic model.

pLDDT. pLDDT is the predicted lDDT-Cα score: AlphaFold's confidence that the local environment of each residue (all inter-atomic distances within 15 Å) is correctly placed. It is a per-residue number between 0 and 100, with higher meaning more reliable.

Backbone torsions (φ/ψ). φ (phi) and ψ (psi) are the two rotatable backbone dihedrals per residue: φ is the C(i-1)–N–Cα–C torsion, ψ is the N–Cα–C–N(i+1) torsion, both in degrees on (−180°, 180°]. α-helical residues cluster near (−60°, −45°); β-strand residues near (−120°, +130°). A Ramachandran plot is simply a scatter of (φ, ψ) for every residue.

B-factor. For experimental (PDB) structures, the B-factor (temperature factor) quantifies the positional spread of each atom in the crystal — a combination of thermal vibration and static disorder — in units of Å². High B-factors mark flexible loops or poorly resolved regions; low B-factors mark the rigid, well-ordered core.

Secondary structure (3-state, P-SEA). SS3 is a coarse helix/strand/coil call (letters a/b/c) made by the P-SEA algorithm from inter-Cα distances and dihedrals. It is less detailed than DSSP but needs only Cα positions.

Predicted aligned error. Predicted aligned error is AlphaFold's pairwise confidence. Unlike pLDDT (per-residue), PAE is per-residue-pair and captures whether two parts of the structure are correctly placed relative to each other. Units are ångströms of expected positional error.

Solvent-accessible surface area. Solvent-accessible surface area (SASA) is the area in Å² traced out by the centre of a 1.4 Å probe sphere (a water molecule) rolled over the protein's van der Waals surface (Shrake–Rupley / Lee–Richards construction). Buried residues have near-zero SASA; fully exposed residues can exceed 200 Å². The total SASA scales roughly with the number of surface residues.

Secondary structure (8-state, DSSP). The SS8 string is DSSP's per-residue secondary-structure call. α-helix (H) means an i→i+4 H-bond ladder; β-strand (E) means the residue participates in a β-sheet; 3₁₀ (G) and π (I) are tighter and wider helices; T/S are turns/bends; '-' is loop.

Rendered structure images. Structure images are PyMOL renders from six orthogonal camera directions. Cartoon representation draws helices as coils and strands as arrows; sticks shows the backbone as bonds; surface shows the solvent-excluded envelope. Rainbow coloring maps sequence position to hue (blue→red, N→C); chain coloring assigns a distinct color per polypeptide.

Sequence. The amino-acid sequence is the protein's primary structure: the linear order of residues from the N-terminus to the C-terminus, written in one-letter code. Everything else here — the 3D coordinates, the secondary structure, the domain annotations — is ultimately a consequence of this string.

Contact-map, Ramachandran, and PAE plots. Three diagnostic plots accompany the record. The Cα contact map visualizes the tertiary structure as a 2D adjacency matrix (8 Å cutoff, sequence-local contacts suppressed). The Ramachandran plot shows the distribution of backbone (φ, ψ) torsions, with points in the α and β basins reflecting secondary structure content. The PAE plot shows AlphaFold's inter-residue confidence as a color matrix.